Protein AF-A9GPV7-F1 (afdb_monomer_lite)

Secondary structure (DSSP, 8-state):
-PPPP-PPPPPP--------STTHHHHHHHHHHHHHHHH-SS-----HHHHHHHHHHHHHHHHHHHHHTT-SSS-----BHHHHHHHHHHHHHHHHTTTTT-HHHHHHHHHHHHHHHHHHHHHHTT-SBGGGS-GGGG---HHHHHHHTT-------EEBSSS--EE-TTTHHHHHHTTPPBPHHHHHHHHHHHHHHHHHHHHH--

pLDDT: mean 70.86, std 24.86, range [28.8, 96.88]

Radius of gyration: 19.02 Å; chains: 1; bounding box: 55×44×43 Å

Foldseek 3Di:
DDDDDDDDDDDDDDDDDDDDDDVVVVVVVVVVVVVCVVPPDDDDPDDPVNVVVVVLLVVLVVVVCVLVVQDPPPDRRKDFLVRLLVLLVVLCVQQPVCLLPALSSVLSLLSSLLSLLLSLLCVVVVHGMPVPPDPQCNASQNQSSCVSNVHHRQQAWFAFPPPGDTDGSSCSSVCSSVVTHTDSVRSVSSVVSSVVSSVVSVVRRD

Sequence (206 aa):
MPWSDHIIPAPHAGTRPVFKRTGDAVEDVLAALAKVDDDVGDHVNITREEMRACFEYASTLVADRMMQRADPGGAKTHVSSEQLKRAFRRHKDAGLDGAERSDSSLLLVIYAIECGLKRVLLDRRGKKTTLKLDKDDLTHHLDELLRLVGQTPRFHAVSLVEPDEDVGPDRIHEALRYGRRLSVDSRRRLLISAKAVLKYLEENIR

Organism: Sorangium cellulosum (strain So ce56) (NCBI:txid448385)

Structure (mmCIF, N/CA/C/O backbone):
data_AF-A9GPV7-F1
#
_entry.id   AF-A9GPV7-F1
#
loop_
_atom_site.group_PDB
_atom_site.id
_atom_site.type_symbol
_atom_site.label_atom_id
_atom_site.label_alt_id
_atom_site.label_comp_id
_atom_site.label_asym_id
_atom_site.label_entity_id
_atom_site.label_seq_id
_atom_site.pdbx_PDB_ins_code
_atom_site.Cartn_x
_atom_site.Cartn_y
_atom_site.Cartn_z
_atom_site.occupancy
_atom_site.B_iso_or_equiv
_atom_site.auth_seq_id
_atom_site.auth_comp_id
_atom_site.auth_asym_id
_atom_site.auth_atom_id
_atom_site.pdbx_PDB_model_num
ATOM 1 N N . MET A 1 1 ? -1.697 -28.832 -21.056 1.00 33.00 1 MET A N 1
ATOM 2 C CA . MET A 1 1 ? -0.622 -29.697 -20.524 1.00 33.00 1 MET A CA 1
ATOM 3 C C . MET A 1 1 ? -0.325 -29.247 -19.099 1.00 33.00 1 MET A C 1
ATOM 5 O O . MET A 1 1 ? -0.078 -28.057 -18.938 1.00 33.00 1 MET A O 1
ATOM 9 N N . PRO A 1 2 ? -0.433 -30.114 -18.078 1.00 30.95 2 PRO A N 1
ATOM 10 C CA . PRO A 1 2 ? -0.065 -29.772 -16.705 1.00 30.95 2 PRO A CA 1
ATOM 11 C C . PRO A 1 2 ? 1.451 -29.935 -16.515 1.00 30.95 2 PRO A C 1
ATOM 13 O O . PRO A 1 2 ? 2.026 -30.919 -16.974 1.00 30.95 2 PRO A O 1
ATOM 16 N N . TRP A 1 3 ? 2.090 -28.947 -15.891 1.00 33.22 3 TRP A N 1
ATOM 17 C CA . TRP A 1 3 ? 3.538 -28.891 -15.688 1.00 33.22 3 TRP A CA 1
ATOM 18 C C . TRP A 1 3 ? 3.896 -29.534 -14.347 1.00 33.22 3 TRP A C 1
ATOM 20 O O . TRP A 1 3 ? 3.334 -29.186 -13.313 1.00 33.22 3 TRP A O 1
ATOM 30 N N . SER A 1 4 ? 4.798 -30.505 -14.416 1.00 31.45 4 SER A N 1
ATOM 31 C CA . SER A 1 4 ? 5.352 -31.299 -13.323 1.00 31.45 4 SER A CA 1
ATOM 32 C C . SER A 1 4 ? 6.432 -30.555 -12.533 1.00 31.45 4 SER A C 1
ATOM 34 O O . SER A 1 4 ? 7.187 -29.757 -13.087 1.00 31.45 4 SER A O 1
ATOM 36 N N . ASP A 1 5 ? 6.508 -30.892 -11.247 1.00 36.66 5 ASP A N 1
ATOM 37 C CA . ASP A 1 5 ? 7.428 -30.397 -10.226 1.00 36.66 5 ASP A CA 1
ATOM 38 C C . ASP A 1 5 ? 8.912 -30.442 -10.632 1.00 36.66 5 ASP A C 1
ATOM 40 O O . ASP A 1 5 ? 9.490 -31.510 -10.844 1.00 36.66 5 ASP A O 1
ATOM 44 N N . HIS A 1 6 ? 9.571 -29.281 -10.627 1.00 31.88 6 HIS A N 1
ATOM 45 C CA . HIS A 1 6 ? 11.029 -29.194 -10.557 1.00 31.88 6 HIS A CA 1
ATOM 46 C C . HIS A 1 6 ? 11.445 -28.692 -9.172 1.00 31.88 6 HIS A C 1
ATOM 48 O O . HIS A 1 6 ? 11.425 -27.501 -8.869 1.00 31.88 6 HIS A O 1
ATOM 54 N N . ILE A 1 7 ? 11.812 -29.652 -8.324 1.00 30.03 7 ILE A N 1
ATOM 55 C CA . ILE A 1 7 ? 12.420 -29.453 -7.009 1.00 30.03 7 ILE A CA 1
ATOM 56 C C . ILE A 1 7 ? 13.887 -29.054 -7.221 1.00 30.03 7 ILE A C 1
ATOM 58 O O . ILE A 1 7 ? 14.677 -29.838 -7.744 1.00 30.03 7 ILE A O 1
ATOM 62 N N . ILE A 1 8 ? 14.261 -27.847 -6.797 1.00 30.91 8 ILE A N 1
ATOM 63 C CA . ILE A 1 8 ? 15.664 -27.414 -6.714 1.00 30.91 8 ILE A CA 1
ATOM 64 C C . ILE A 1 8 ? 16.265 -27.993 -5.415 1.00 30.91 8 ILE A C 1
ATOM 66 O O . ILE A 1 8 ? 15.667 -27.808 -4.351 1.00 30.91 8 ILE A O 1
ATOM 70 N N . PRO A 1 9 ? 17.413 -28.697 -5.450 1.00 28.80 9 PRO A N 1
ATOM 71 C CA . PRO A 1 9 ? 17.994 -29.316 -4.260 1.00 28.80 9 PRO A CA 1
ATOM 72 C C . PRO A 1 9 ? 18.617 -28.279 -3.311 1.00 28.80 9 PRO A C 1
ATOM 74 O O . PRO A 1 9 ? 19.254 -27.316 -3.736 1.00 28.80 9 PRO A O 1
ATOM 77 N N . ALA A 1 10 ? 18.440 -28.493 -2.004 1.00 31.56 10 ALA A N 1
ATOM 78 C CA . ALA A 1 10 ? 18.959 -27.626 -0.947 1.00 31.56 10 ALA A CA 1
ATOM 79 C C . ALA A 1 10 ? 20.492 -27.752 -0.783 1.00 31.56 10 ALA A C 1
ATOM 81 O O . ALA A 1 10 ? 21.016 -28.867 -0.844 1.00 31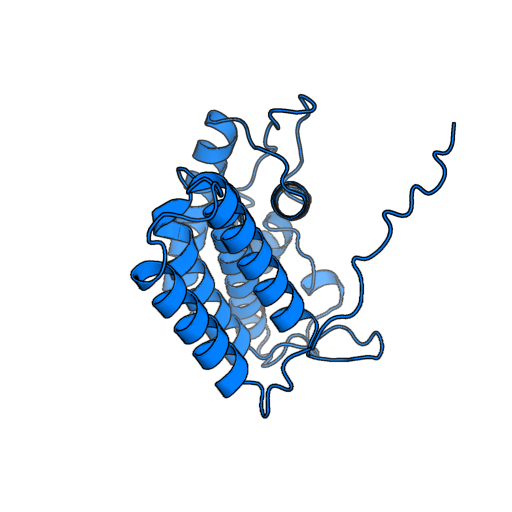.56 10 ALA A O 1
ATOM 82 N N . PRO A 1 11 ? 21.219 -26.652 -0.506 1.00 31.59 11 PRO A N 1
ATOM 83 C CA . PRO A 1 11 ? 22.657 -26.698 -0.260 1.00 31.59 11 PRO A CA 1
ATOM 84 C C . PRO A 1 11 ? 22.997 -27.292 1.118 1.00 31.59 11 PRO A C 1
ATOM 86 O O . PRO A 1 11 ? 22.253 -27.159 2.093 1.00 31.59 11 PRO A O 1
ATOM 89 N N . HIS A 1 12 ? 24.145 -27.972 1.159 1.00 32.47 12 HIS A N 1
ATOM 90 C CA . HIS A 1 12 ? 24.631 -28.836 2.234 1.00 32.47 12 HIS A CA 1
ATOM 91 C C . HIS A 1 12 ? 24.771 -28.170 3.614 1.00 32.47 12 HIS A C 1
ATOM 93 O O . HIS A 1 12 ? 25.093 -26.993 3.758 1.00 32.47 12 HIS A O 1
ATOM 99 N N . ALA A 1 13 ? 24.561 -28.991 4.647 1.00 41.41 13 ALA A N 1
ATOM 100 C CA . ALA A 1 13 ? 24.662 -28.636 6.055 1.00 41.41 13 ALA A CA 1
ATOM 101 C C . ALA A 1 13 ? 26.116 -28.355 6.480 1.00 41.41 13 ALA A C 1
ATOM 103 O O . ALA A 1 13 ? 26.893 -29.278 6.707 1.00 41.41 13 ALA A O 1
ATOM 104 N N . GLY A 1 14 ? 26.453 -27.078 6.654 1.00 34.22 14 GLY A N 1
ATOM 105 C CA . GLY A 1 14 ? 27.652 -26.622 7.357 1.00 34.22 14 GLY A CA 1
ATOM 106 C C . GLY A 1 14 ? 27.279 -25.508 8.333 1.00 34.22 14 GLY A C 1
ATOM 107 O O . GLY A 1 14 ? 26.819 -24.455 7.910 1.00 34.22 14 GLY A O 1
ATOM 108 N N . THR A 1 15 ? 27.401 -25.790 9.635 1.00 35.66 15 THR A N 1
ATOM 109 C CA . THR A 1 15 ? 27.320 -24.852 10.780 1.00 35.66 15 THR A CA 1
ATOM 110 C C . THR A 1 15 ? 26.221 -23.781 10.721 1.00 35.66 15 THR A C 1
ATOM 112 O O . THR A 1 15 ? 26.445 -22.640 10.328 1.00 35.66 15 THR A O 1
ATOM 115 N N . ARG A 1 16 ? 25.024 -24.123 11.216 1.00 30.19 16 ARG A N 1
ATOM 116 C CA . ARG A 1 16 ? 23.990 -23.127 11.544 1.00 30.19 16 ARG A CA 1
ATOM 117 C C . ARG A 1 16 ? 24.431 -22.314 12.773 1.00 30.19 16 ARG A C 1
ATOM 119 O O . ARG A 1 16 ? 24.656 -22.931 13.816 1.00 30.19 16 ARG A O 1
ATOM 126 N N . PRO A 1 17 ? 24.491 -20.973 12.716 1.00 32.56 17 PRO A N 1
ATOM 127 C CA . PRO A 1 17 ? 24.661 -20.173 13.920 1.00 32.56 17 PRO A CA 1
ATOM 128 C C . PRO A 1 17 ? 23.406 -20.308 14.793 1.00 32.56 17 PRO A C 1
ATOM 130 O O . PRO A 1 17 ? 22.275 -20.161 14.320 1.00 32.56 17 PRO A O 1
ATOM 133 N N . VAL A 1 18 ? 23.598 -20.621 16.073 1.00 33.69 18 VAL A N 1
ATOM 134 C CA . VAL A 1 18 ? 22.517 -20.671 17.064 1.00 33.69 18 VAL A CA 1
ATOM 135 C C . VAL A 1 18 ? 22.307 -19.258 17.603 1.00 33.69 18 VAL A C 1
ATOM 137 O O . VAL A 1 18 ? 23.012 -18.828 18.512 1.00 33.69 18 VAL A O 1
ATOM 140 N N . PHE A 1 19 ? 21.336 -18.532 17.050 1.00 33.25 19 PHE A N 1
ATOM 141 C CA . PHE A 1 19 ? 20.966 -17.202 17.539 1.00 33.25 19 PHE A CA 1
ATOM 142 C C . PHE A 1 19 ? 20.059 -17.318 18.771 1.00 33.25 19 PHE A C 1
ATOM 144 O O . PHE A 1 19 ? 18.932 -17.819 18.692 1.00 33.25 19 PHE A O 1
ATOM 151 N N . LYS A 1 20 ? 20.553 -16.872 19.930 1.00 34.75 20 LYS A N 1
ATOM 152 C CA . LYS A 1 20 ? 19.771 -16.779 21.169 1.00 34.75 20 LYS A CA 1
ATOM 153 C C . LYS A 1 20 ? 18.981 -15.464 21.140 1.00 34.75 20 LYS A C 1
ATOM 155 O O . LYS A 1 20 ? 19.580 -14.410 21.169 1.00 34.75 20 LYS A O 1
ATOM 160 N N . ARG A 1 21 ? 17.644 -15.569 21.135 1.00 37.56 21 ARG A N 1
ATOM 161 C CA . ARG A 1 21 ? 16.636 -14.479 21.130 1.00 37.56 21 ARG A CA 1
ATOM 162 C C . ARG A 1 21 ? 16.573 -13.629 19.844 1.00 37.56 21 ARG A C 1
ATOM 164 O O . ARG A 1 21 ? 17.551 -13.303 19.192 1.00 37.56 21 ARG A O 1
ATOM 171 N N . THR A 1 22 ? 15.343 -13.305 19.445 1.00 43.91 22 THR A N 1
ATOM 172 C CA . THR A 1 22 ? 14.984 -12.734 18.131 1.00 43.91 22 THR A CA 1
ATOM 173 C C . THR A 1 22 ? 15.248 -11.238 17.963 1.00 43.91 22 THR A C 1
ATOM 175 O O . THR A 1 22 ? 15.185 -10.767 16.832 1.00 43.91 22 THR A O 1
ATOM 178 N N . GLY A 1 23 ? 15.514 -10.502 19.048 1.00 40.81 23 GLY A N 1
ATOM 179 C CA . GLY A 1 23 ? 16.003 -9.117 18.976 1.00 40.81 23 GLY A CA 1
ATOM 180 C C . GLY A 1 23 ? 17.485 -9.081 18.608 1.00 40.81 23 GLY A C 1
ATOM 181 O O . GLY A 1 23 ? 17.863 -8.410 17.652 1.00 40.81 23 GLY A O 1
ATOM 182 N N . ASP A 1 24 ? 18.265 -9.926 19.279 1.00 39.28 24 ASP A N 1
ATOM 183 C CA . ASP A 1 24 ? 19.710 -10.058 19.086 1.00 39.28 24 ASP A CA 1
ATOM 184 C C . ASP A 1 24 ? 20.027 -10.579 17.676 1.00 39.28 24 ASP A C 1
ATOM 186 O O . ASP A 1 24 ? 20.903 -10.057 17.014 1.00 39.28 24 ASP A O 1
ATOM 190 N N . ALA A 1 25 ? 19.211 -11.479 17.114 1.00 45.72 25 ALA A N 1
ATOM 191 C CA . ALA A 1 25 ? 19.412 -11.993 15.754 1.00 45.72 25 ALA A CA 1
ATOM 192 C C . ALA A 1 25 ? 19.303 -10.943 14.624 1.00 45.72 25 ALA A C 1
ATOM 194 O O . ALA A 1 25 ? 19.822 -11.178 13.537 1.00 45.72 25 ALA A O 1
ATOM 195 N N . VAL A 1 26 ? 18.582 -9.831 14.819 1.00 43.59 26 VAL A N 1
ATOM 196 C CA . VAL A 1 26 ? 18.474 -8.771 13.795 1.00 43.59 26 VAL A CA 1
ATOM 197 C C . VAL A 1 26 ? 19.659 -7.822 13.901 1.00 43.59 26 VAL A C 1
ATOM 199 O O . VAL A 1 26 ? 20.239 -7.481 12.878 1.00 43.59 26 VAL A O 1
ATOM 202 N N . GLU A 1 27 ? 20.036 -7.451 15.123 1.00 43.91 27 GLU A N 1
ATOM 203 C CA . GLU A 1 27 ? 21.248 -6.676 15.409 1.00 43.91 27 GLU A CA 1
ATOM 204 C C . GLU A 1 27 ? 22.505 -7.457 15.005 1.00 43.91 27 GLU A C 1
ATOM 206 O O . GLU A 1 27 ? 23.361 -6.900 14.339 1.00 43.91 27 GLU A O 1
ATOM 211 N N . ASP A 1 28 ? 22.578 -8.761 15.281 1.00 45.53 28 ASP A N 1
ATOM 212 C CA . ASP A 1 28 ? 23.694 -9.636 14.906 1.00 45.53 28 ASP A CA 1
ATOM 213 C C . ASP A 1 28 ? 23.795 -9.817 13.390 1.00 45.53 28 ASP A C 1
ATOM 215 O O . ASP A 1 28 ? 24.895 -9.867 12.846 1.00 45.53 28 ASP A O 1
ATOM 219 N N . VAL A 1 29 ? 22.660 -9.895 12.684 1.00 45.06 29 VAL A N 1
ATOM 220 C CA . VAL A 1 29 ? 22.651 -9.927 11.215 1.00 45.06 29 VAL A CA 1
ATOM 221 C C . VAL A 1 29 ? 23.060 -8.565 10.660 1.00 45.06 29 VAL A C 1
ATOM 223 O O . VAL A 1 29 ? 23.899 -8.523 9.773 1.00 45.06 29 VAL A O 1
ATOM 226 N N . LEU A 1 30 ? 22.556 -7.453 11.199 1.00 44.72 30 LEU A N 1
ATOM 227 C CA . LEU A 1 30 ? 22.960 -6.104 10.782 1.00 44.72 30 LEU A CA 1
ATOM 228 C C . LEU A 1 30 ? 24.437 -5.802 11.107 1.00 44.72 30 LEU A C 1
ATOM 230 O O . LEU A 1 30 ? 25.118 -5.180 10.298 1.00 44.72 30 LEU A O 1
ATOM 234 N N . ALA A 1 31 ? 24.958 -6.289 12.233 1.00 48.31 31 ALA A N 1
ATOM 235 C CA . ALA A 1 31 ? 26.350 -6.143 12.652 1.00 48.31 31 ALA A CA 1
ATOM 236 C C . ALA A 1 31 ? 27.293 -7.061 11.862 1.00 48.31 31 ALA A C 1
ATOM 238 O O . ALA A 1 31 ? 28.397 -6.649 11.507 1.00 48.31 31 ALA A O 1
ATOM 239 N N . ALA A 1 32 ? 26.863 -8.284 11.534 1.00 46.06 32 ALA A N 1
ATOM 240 C CA . ALA A 1 32 ? 27.581 -9.145 10.598 1.00 46.06 32 ALA A CA 1
ATOM 241 C C . ALA A 1 32 ? 27.606 -8.532 9.188 1.00 46.06 32 ALA A C 1
ATOM 243 O O . ALA A 1 32 ? 28.626 -8.617 8.516 1.00 46.06 32 ALA A O 1
ATOM 244 N N . LEU A 1 33 ? 26.527 -7.861 8.767 1.00 45.81 33 LEU A N 1
ATOM 245 C CA . LEU A 1 33 ? 26.447 -7.141 7.491 1.00 45.81 33 LEU A CA 1
ATOM 246 C C . LEU A 1 33 ? 27.330 -5.882 7.460 1.00 45.81 33 LEU A C 1
ATOM 248 O O . LEU A 1 33 ? 27.923 -5.607 6.425 1.00 45.81 33 LEU A O 1
ATOM 252 N N . ALA A 1 34 ? 27.469 -5.156 8.576 1.00 45.91 34 ALA A N 1
ATOM 253 C CA . ALA A 1 34 ? 28.378 -4.010 8.678 1.00 45.91 34 ALA A CA 1
ATOM 254 C C . ALA A 1 34 ? 29.859 -4.426 8.602 1.00 45.91 34 ALA A C 1
ATOM 256 O O . ALA A 1 34 ? 30.663 -3.722 8.006 1.00 45.91 34 ALA A O 1
ATOM 257 N N . LYS A 1 35 ? 30.216 -5.601 9.140 1.00 40.91 35 LYS A N 1
ATOM 258 C CA . LYS A 1 35 ? 31.582 -6.149 9.036 1.00 40.91 35 LYS A CA 1
ATOM 259 C C . LYS A 1 35 ? 31.949 -6.624 7.631 1.00 40.91 35 LYS A C 1
ATOM 261 O O . LYS A 1 35 ? 33.118 -6.597 7.275 1.00 40.91 35 LYS A O 1
ATOM 266 N N . VAL A 1 36 ? 30.968 -7.039 6.828 1.00 45.28 36 VAL A N 1
ATOM 267 C CA . VAL A 1 36 ? 31.199 -7.393 5.417 1.00 45.28 36 VAL A CA 1
ATOM 268 C C . VAL A 1 36 ? 31.534 -6.150 4.578 1.00 45.28 36 VAL A C 1
ATOM 270 O O . VAL A 1 36 ? 32.209 -6.288 3.570 1.00 45.28 36 VAL A O 1
ATOM 273 N N . ASP A 1 37 ? 31.139 -4.943 4.993 1.00 40.34 37 ASP A N 1
ATOM 274 C CA . ASP A 1 37 ? 31.521 -3.697 4.302 1.00 40.34 37 ASP A CA 1
ATOM 275 C C . ASP A 1 37 ? 33.004 -3.330 4.547 1.00 40.34 37 ASP A C 1
ATOM 277 O O . ASP A 1 37 ? 33.660 -2.793 3.658 1.00 40.34 37 ASP A O 1
ATOM 281 N N . ASP A 1 38 ? 33.554 -3.694 5.715 1.00 42.31 38 ASP A N 1
ATOM 282 C CA . ASP A 1 38 ? 34.956 -3.433 6.087 1.00 42.31 38 ASP A CA 1
ATOM 283 C C . ASP A 1 38 ? 35.937 -4.531 5.613 1.00 42.31 38 ASP A C 1
ATOM 285 O O . ASP A 1 38 ? 37.090 -4.226 5.308 1.00 42.31 38 ASP A O 1
ATOM 289 N N . ASP A 1 39 ? 35.502 -5.797 5.517 1.00 39.47 39 ASP A N 1
ATOM 290 C CA . ASP A 1 39 ? 36.373 -6.952 5.207 1.00 39.47 39 ASP A CA 1
ATOM 291 C C . ASP A 1 39 ? 36.376 -7.384 3.723 1.00 39.47 39 ASP A C 1
ATOM 293 O O . ASP A 1 39 ? 37.054 -8.353 3.368 1.00 39.47 39 ASP A O 1
ATOM 297 N N . VAL A 1 40 ? 35.681 -6.685 2.812 1.00 43.47 40 VAL A N 1
ATOM 298 C CA . VAL A 1 40 ? 35.760 -6.955 1.353 1.00 43.47 40 VAL A CA 1
ATOM 299 C C . VAL A 1 40 ? 37.027 -6.315 0.766 1.00 43.47 40 VAL A C 1
ATOM 301 O O . VAL A 1 40 ? 37.017 -5.495 -0.149 1.00 43.47 40 VAL A O 1
ATOM 304 N N . GLY A 1 41 ? 38.160 -6.735 1.324 1.00 39.25 41 GLY A N 1
ATOM 305 C CA . GLY A 1 41 ? 39.453 -6.746 0.665 1.00 39.25 41 GLY A CA 1
ATOM 306 C C . GLY A 1 41 ? 39.563 -7.994 -0.215 1.00 39.25 41 GLY A C 1
ATOM 307 O O . GLY A 1 41 ? 39.666 -9.118 0.269 1.00 39.25 41 GLY A O 1
ATOM 308 N N . ASP A 1 42 ? 39.535 -7.770 -1.524 1.00 42.00 42 ASP A N 1
ATOM 309 C CA . ASP A 1 42 ? 40.083 -8.603 -2.605 1.00 42.00 42 ASP A CA 1
ATOM 310 C C . ASP A 1 42 ? 39.565 -10.018 -2.911 1.00 42.00 42 ASP A C 1
ATOM 312 O O . ASP A 1 42 ? 39.880 -10.524 -3.992 1.00 42.00 42 ASP A O 1
ATOM 316 N N . HIS A 1 43 ? 38.726 -10.672 -2.108 1.00 38.00 43 HIS A N 1
ATOM 317 C CA . HIS A 1 43 ? 38.294 -12.037 -2.448 1.00 38.00 43 HIS A CA 1
ATOM 318 C C . HIS A 1 43 ? 36.799 -12.272 -2.254 1.00 38.00 43 HIS A C 1
ATOM 320 O O . HIS A 1 43 ? 36.387 -12.754 -1.209 1.00 38.00 43 HIS A O 1
ATOM 326 N N . VAL A 1 44 ? 36.014 -11.952 -3.296 1.00 37.59 44 VAL A N 1
ATOM 327 C CA . VAL A 1 44 ? 34.807 -12.649 -3.806 1.00 37.59 44 VAL A CA 1
ATOM 328 C C . VAL A 1 44 ? 34.098 -11.692 -4.787 1.00 37.59 44 VAL A C 1
ATOM 330 O O . VAL A 1 44 ? 33.598 -10.644 -4.393 1.00 37.59 44 VAL A O 1
ATOM 333 N N . ASN A 1 45 ? 34.053 -12.045 -6.080 1.00 37.28 45 ASN A N 1
ATOM 334 C CA . ASN A 1 45 ? 33.336 -11.304 -7.134 1.00 37.28 45 ASN A CA 1
ATOM 335 C C . ASN A 1 45 ? 31.811 -11.480 -6.993 1.00 37.28 45 ASN A C 1
ATOM 337 O O . ASN A 1 45 ? 31.178 -12.113 -7.832 1.00 37.28 45 ASN A O 1
ATOM 341 N N . ILE A 1 46 ? 31.216 -10.955 -5.923 1.00 40.19 46 ILE A N 1
ATOM 342 C CA . ILE A 1 46 ? 29.774 -10.697 -5.882 1.00 40.19 46 ILE A CA 1
ATOM 343 C C . ILE A 1 46 ? 29.610 -9.221 -6.219 1.00 40.19 46 ILE A C 1
ATOM 345 O O . ILE A 1 46 ? 30.110 -8.344 -5.514 1.00 40.19 46 ILE A O 1
ATOM 349 N N . THR A 1 47 ? 28.945 -8.932 -7.329 1.00 42.88 47 THR A N 1
ATOM 350 C CA . THR A 1 47 ? 28.691 -7.556 -7.750 1.00 42.88 47 THR A CA 1
ATOM 351 C C . THR A 1 47 ? 27.791 -6.846 -6.733 1.00 42.88 47 THR A C 1
ATOM 353 O O . THR A 1 47 ? 26.957 -7.451 -6.055 1.00 42.88 47 THR A O 1
ATOM 356 N N . ARG A 1 48 ? 27.918 -5.518 -6.630 1.00 39.00 48 ARG A N 1
ATOM 357 C CA . ARG A 1 48 ? 27.068 -4.688 -5.755 1.00 39.00 48 ARG A CA 1
ATOM 358 C C . ARG A 1 48 ? 25.569 -4.878 -6.041 1.00 39.00 48 ARG A C 1
ATOM 360 O O . ARG A 1 48 ? 24.745 -4.714 -5.144 1.00 39.00 48 ARG A O 1
ATOM 367 N N . GLU A 1 49 ? 25.218 -5.235 -7.275 1.00 39.09 49 GLU A N 1
ATOM 368 C CA . GLU A 1 49 ? 23.850 -5.546 -7.701 1.00 39.09 49 GLU A CA 1
ATOM 369 C C . GLU A 1 49 ? 23.369 -6.903 -7.174 1.00 39.09 49 GLU A C 1
ATOM 371 O O . GLU A 1 49 ? 22.238 -6.996 -6.702 1.00 39.09 49 GLU A O 1
ATOM 376 N N . GLU A 1 50 ? 24.227 -7.923 -7.143 1.00 36.81 50 GLU A N 1
ATOM 377 C CA . GLU A 1 50 ? 23.917 -9.231 -6.549 1.00 36.81 50 GLU A CA 1
ATOM 378 C C . GLU A 1 50 ? 23.808 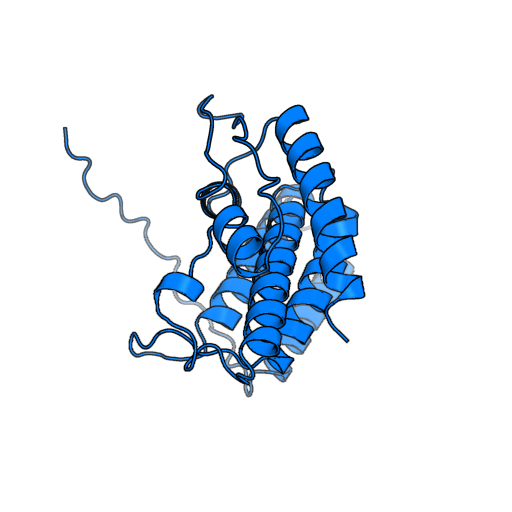-9.154 -5.020 1.00 36.81 50 GLU A C 1
ATOM 380 O O . GLU A 1 50 ? 22.897 -9.745 -4.439 1.00 36.81 50 GLU A O 1
ATOM 385 N N . MET A 1 51 ? 24.654 -8.357 -4.354 1.00 38.28 51 MET A N 1
ATOM 386 C CA . MET A 1 51 ? 24.491 -8.068 -2.920 1.00 38.28 51 MET A CA 1
ATOM 387 C C . MET A 1 51 ? 23.183 -7.326 -2.639 1.00 38.28 51 MET A C 1
ATOM 389 O O . MET A 1 51 ? 22.499 -7.632 -1.664 1.00 38.28 51 MET A O 1
ATOM 393 N N . ARG A 1 52 ? 22.792 -6.388 -3.510 1.00 43.50 52 ARG A N 1
ATOM 394 C CA . ARG A 1 52 ? 21.519 -5.670 -3.397 1.00 43.50 52 ARG A CA 1
ATOM 395 C C . ARG A 1 52 ? 20.321 -6.589 -3.633 1.00 43.50 52 ARG A C 1
ATOM 397 O O . ARG A 1 52 ? 19.352 -6.493 -2.891 1.00 43.50 52 ARG A O 1
ATOM 404 N N . ALA A 1 53 ? 20.394 -7.506 -4.593 1.00 41.53 53 ALA A N 1
ATOM 405 C CA . ALA A 1 53 ? 19.360 -8.512 -4.822 1.00 41.53 53 ALA A CA 1
ATOM 406 C C . ALA A 1 53 ? 19.242 -9.483 -3.633 1.00 41.53 53 ALA A C 1
ATOM 408 O O . ALA A 1 53 ? 18.136 -9.766 -3.178 1.00 41.53 53 ALA A O 1
ATOM 409 N N . CYS A 1 54 ? 20.367 -9.917 -3.054 1.00 37.50 54 CYS A N 1
ATOM 410 C CA . CYS A 1 54 ? 20.397 -10.693 -1.810 1.00 37.50 54 CYS A CA 1
ATOM 411 C C . CYS A 1 54 ? 19.829 -9.906 -0.618 1.00 37.50 54 CYS A C 1
ATOM 413 O O . CYS A 1 54 ? 19.119 -10.475 0.209 1.00 37.50 54 CYS A O 1
ATOM 415 N N . PHE A 1 55 ? 20.086 -8.599 -0.543 1.00 45.22 55 PHE A N 1
ATOM 416 C CA . PHE A 1 55 ? 19.542 -7.696 0.473 1.00 45.22 55 PHE A CA 1
ATOM 417 C C . PHE A 1 55 ? 18.028 -7.495 0.319 1.00 45.22 55 PHE A C 1
ATOM 419 O O . PHE A 1 55 ? 17.285 -7.539 1.298 1.00 45.22 55 PHE A O 1
ATOM 426 N N . GLU A 1 56 ? 17.547 -7.330 -0.910 1.00 46.00 56 GLU A N 1
ATOM 427 C CA . GLU A 1 56 ? 16.126 -7.211 -1.239 1.00 46.00 56 GLU A CA 1
ATOM 428 C C . GLU A 1 56 ? 15.379 -8.533 -0.986 1.00 46.00 56 GLU A C 1
ATOM 430 O O . GLU A 1 56 ? 14.303 -8.537 -0.380 1.00 46.00 56 GLU A O 1
ATOM 435 N N . TYR A 1 57 ? 15.990 -9.670 -1.323 1.00 41.81 57 TYR A N 1
ATOM 436 C CA . TYR A 1 57 ? 15.486 -11.006 -1.004 1.00 41.81 57 TYR A CA 1
ATOM 437 C C . TYR A 1 57 ? 15.479 -11.278 0.509 1.00 41.81 57 TYR A C 1
ATOM 439 O O . TYR A 1 57 ? 14.505 -11.800 1.045 1.00 41.81 57 TYR A O 1
ATOM 447 N N . ALA A 1 58 ? 16.515 -10.864 1.241 1.00 40.84 58 ALA A N 1
ATOM 448 C CA . ALA A 1 58 ? 16.562 -10.982 2.696 1.00 40.84 58 ALA A CA 1
ATOM 449 C C . ALA A 1 58 ? 15.541 -10.060 3.381 1.00 40.84 58 ALA A C 1
ATOM 451 O O . ALA A 1 58 ? 14.898 -10.475 4.339 1.00 40.84 58 ALA A O 1
ATOM 452 N N . SER A 1 59 ? 15.336 -8.841 2.878 1.00 44.19 59 SER A N 1
ATOM 453 C CA . SER A 1 59 ? 14.346 -7.891 3.400 1.00 44.19 59 SER A CA 1
ATOM 454 C C . SER A 1 59 ? 12.913 -8.373 3.160 1.00 44.19 59 SER A C 1
ATOM 456 O O . SER A 1 59 ? 12.082 -8.315 4.067 1.00 44.19 59 SER A O 1
ATOM 458 N N . THR A 1 60 ? 12.632 -8.943 1.985 1.00 46.06 60 THR A N 1
ATOM 459 C CA . THR A 1 60 ? 11.339 -9.574 1.683 1.00 46.06 60 THR A CA 1
ATOM 460 C C . THR A 1 60 ? 11.126 -10.852 2.489 1.00 46.06 60 THR A C 1
ATOM 462 O O . THR A 1 60 ? 10.046 -11.017 3.043 1.00 46.06 60 THR A O 1
ATOM 465 N N . LEU A 1 61 ? 12.146 -11.699 2.673 1.00 41.84 61 LEU A N 1
ATOM 466 C CA . LEU A 1 61 ? 12.102 -12.857 3.577 1.00 41.84 61 LEU A CA 1
ATOM 467 C C . LEU A 1 61 ? 11.951 -12.466 5.044 1.00 41.84 61 LEU A C 1
ATOM 469 O O . LEU A 1 61 ? 11.341 -13.210 5.802 1.00 41.84 61 LEU A O 1
ATOM 473 N N . VAL A 1 62 ? 12.517 -11.340 5.477 1.00 43.31 62 VAL A N 1
ATOM 474 C CA . VAL A 1 62 ? 12.362 -10.826 6.842 1.00 43.31 62 VAL A CA 1
ATOM 475 C C . VAL A 1 62 ? 10.984 -10.204 7.015 1.00 43.31 62 VAL A C 1
ATOM 477 O O . VAL A 1 62 ? 10.364 -10.462 8.038 1.00 43.31 62 VAL A O 1
ATOM 480 N N . ALA A 1 63 ? 10.456 -9.469 6.035 1.00 45.22 63 ALA A N 1
ATOM 481 C CA . ALA A 1 63 ? 9.075 -8.992 6.046 1.00 45.22 63 ALA A CA 1
ATOM 482 C C . ALA A 1 63 ? 8.092 -10.174 6.065 1.00 45.22 63 ALA A C 1
ATOM 484 O O . ALA A 1 63 ? 7.209 -10.230 6.916 1.00 45.22 63 ALA A O 1
ATOM 485 N N . ASP A 1 64 ? 8.319 -11.178 5.220 1.00 43.75 64 ASP A N 1
ATOM 486 C CA . ASP A 1 64 ? 7.531 -12.405 5.152 1.00 43.75 64 ASP A CA 1
ATOM 487 C C . ASP A 1 64 ? 7.670 -13.234 6.435 1.00 43.75 64 ASP A C 1
ATOM 489 O O . ASP A 1 64 ? 6.671 -13.643 7.008 1.00 43.75 64 ASP A O 1
ATOM 493 N N . ARG A 1 65 ? 8.875 -13.387 7.003 1.00 39.78 65 ARG A N 1
ATOM 494 C CA . ARG A 1 65 ? 9.077 -14.039 8.310 1.00 39.78 65 ARG A CA 1
ATOM 495 C C . ARG A 1 65 ? 8.545 -13.227 9.478 1.00 39.78 65 ARG A C 1
ATOM 497 O O . ARG A 1 65 ? 8.164 -13.833 10.468 1.00 39.78 65 ARG A O 1
ATOM 504 N N . MET A 1 66 ? 8.510 -11.900 9.423 1.00 41.91 66 MET A N 1
ATOM 505 C CA . MET A 1 66 ? 7.841 -11.078 10.436 1.00 41.91 66 MET A CA 1
ATOM 506 C C . MET A 1 66 ? 6.321 -11.241 10.349 1.00 41.91 66 MET A C 1
ATOM 508 O O . MET A 1 66 ? 5.656 -11.218 11.382 1.00 41.91 66 MET A O 1
ATOM 512 N N . MET A 1 67 ? 5.791 -11.491 9.149 1.00 48.34 67 MET A N 1
ATOM 513 C CA . MET A 1 67 ? 4.389 -11.848 8.927 1.00 48.34 67 MET A CA 1
ATOM 514 C C . MET A 1 67 ? 4.091 -13.326 9.264 1.00 48.34 67 MET A C 1
ATOM 516 O O . MET A 1 67 ? 2.986 -13.635 9.707 1.00 48.34 67 MET A O 1
ATOM 520 N N . GLN A 1 68 ? 5.066 -14.236 9.128 1.00 39.34 68 GLN A N 1
ATOM 521 C CA . GLN A 1 68 ? 4.921 -15.689 9.335 1.00 39.34 68 GLN A CA 1
ATOM 522 C C . GLN A 1 68 ? 5.354 -16.199 10.724 1.00 39.34 68 GLN A C 1
ATOM 524 O O . GLN A 1 68 ? 4.849 -17.223 11.170 1.00 39.34 68 GLN A O 1
ATOM 529 N N . ARG A 1 69 ? 6.240 -15.520 11.473 1.00 37.59 69 ARG A N 1
ATOM 530 C CA . ARG A 1 69 ? 6.690 -15.940 12.829 1.00 37.59 69 ARG A CA 1
ATOM 531 C C . ARG A 1 69 ? 5.616 -15.817 13.917 1.00 37.59 69 ARG A C 1
ATOM 533 O O . ARG A 1 69 ? 5.935 -15.912 15.100 1.00 37.59 69 ARG A O 1
ATOM 540 N N . ALA A 1 70 ? 4.361 -15.624 13.535 1.00 40.59 70 ALA A N 1
ATOM 541 C CA . ALA A 1 70 ? 3.244 -15.591 14.458 1.00 40.59 70 ALA A CA 1
ATOM 542 C C . ALA A 1 70 ? 2.449 -16.904 14.559 1.00 40.59 70 ALA A C 1
ATOM 544 O O . ALA A 1 70 ? 1.530 -16.907 15.367 1.00 40.59 70 ALA A O 1
ATOM 545 N N . ASP A 1 71 ? 2.781 -17.994 13.841 1.00 36.16 71 ASP A N 1
ATOM 546 C CA . ASP A 1 71 ? 2.293 -19.347 14.189 1.00 36.16 71 ASP A CA 1
ATOM 547 C C . ASP A 1 71 ? 2.964 -20.485 13.371 1.00 36.16 71 ASP A C 1
ATOM 549 O O . ASP A 1 71 ? 2.961 -20.420 12.141 1.00 36.16 71 ASP A O 1
ATOM 553 N N . PRO A 1 72 ? 3.482 -21.574 13.980 1.00 36.03 72 PRO A N 1
ATOM 554 C CA . PRO A 1 72 ? 3.882 -22.798 13.272 1.00 36.03 72 PRO A CA 1
ATOM 555 C C . PRO A 1 72 ? 2.698 -23.743 12.945 1.00 36.03 72 PRO A C 1
ATOM 557 O O . PRO A 1 72 ? 2.902 -24.948 12.805 1.00 36.03 72 PRO A O 1
ATOM 560 N N . GLY A 1 73 ? 1.468 -23.231 12.826 1.00 33.78 73 GLY A N 1
ATOM 561 C CA . GLY A 1 73 ? 0.251 -24.050 12.813 1.00 33.78 73 GLY A CA 1
ATOM 562 C C . GLY A 1 73 ? -0.925 -23.493 12.009 1.00 33.78 73 GLY A C 1
ATOM 563 O O . GLY A 1 73 ? -2.068 -23.709 12.385 1.00 33.78 73 GLY A O 1
ATOM 564 N N . GLY A 1 74 ? -0.695 -22.793 10.895 1.00 36.06 74 GLY A N 1
ATOM 565 C CA . GLY A 1 74 ? -1.772 -22.474 9.944 1.00 36.06 74 GLY A CA 1
ATOM 566 C C . GLY A 1 74 ? -2.871 -21.520 10.445 1.00 36.06 74 GLY A C 1
ATOM 567 O O . GLY A 1 74 ? -3.844 -21.302 9.718 1.00 36.06 74 GLY A O 1
ATOM 568 N N . ALA A 1 75 ? -2.742 -20.905 11.627 1.00 40.16 75 ALA A N 1
ATOM 569 C CA . ALA A 1 75 ? -3.611 -19.805 12.027 1.00 40.16 75 ALA A CA 1
ATOM 570 C C . ALA A 1 75 ? -3.173 -18.510 11.324 1.00 40.16 75 ALA A C 1
ATOM 572 O O . ALA A 1 75 ? -2.000 -18.140 11.328 1.00 40.16 75 ALA A O 1
ATOM 573 N N . LYS A 1 76 ? -4.122 -17.796 10.702 1.00 52.25 76 LYS A N 1
ATOM 574 C CA . LYS A 1 76 ? -3.862 -16.482 10.093 1.00 52.25 76 LYS A CA 1
ATOM 575 C C . LYS A 1 76 ? -3.278 -15.544 11.157 1.00 52.25 76 LYS A C 1
ATOM 577 O O . LYS A 1 76 ? -3.966 -15.216 12.118 1.00 52.25 76 LYS A O 1
ATOM 582 N N . THR A 1 77 ? -2.038 -15.095 10.967 1.00 53.00 77 THR A N 1
ATOM 583 C CA . THR A 1 77 ? -1.355 -14.139 11.846 1.00 53.00 77 THR A CA 1
ATOM 584 C C . THR A 1 77 ? -2.235 -12.920 12.124 1.00 53.00 77 THR A C 1
ATOM 586 O O . THR A 1 77 ? -2.522 -12.115 11.235 1.00 53.00 77 THR A O 1
ATOM 589 N N . HIS A 1 78 ? -2.660 -12.762 13.375 1.00 67.25 78 HIS A N 1
ATOM 590 C CA . HIS A 1 78 ? -3.405 -11.589 13.808 1.00 67.25 78 HIS A CA 1
ATOM 591 C C . HIS A 1 78 ? -2.447 -10.485 14.241 1.00 67.25 78 HIS A C 1
ATOM 593 O O . HIS A 1 78 ? -1.531 -10.702 15.031 1.00 67.25 78 HIS A O 1
ATOM 599 N N . VAL A 1 79 ? -2.682 -9.277 13.739 1.00 78.56 79 VAL A N 1
ATOM 600 C CA . VAL A 1 79 ? -1.813 -8.120 13.948 1.00 78.56 79 VAL A CA 1
ATOM 601 C C . VAL A 1 79 ? -2.613 -7.049 14.684 1.00 78.56 79 VAL A C 1
ATOM 603 O O . VAL A 1 79 ? -3.778 -6.783 14.375 1.00 78.56 79 VAL A O 1
ATOM 606 N N . SER A 1 80 ? -2.022 -6.472 15.726 1.00 83.81 80 SER A N 1
ATOM 607 C CA . SER A 1 80 ? -2.614 -5.353 16.461 1.00 83.81 80 SER A CA 1
ATOM 608 C C . SER A 1 80 ? -2.501 -4.052 15.672 1.00 83.81 80 SER A C 1
ATOM 610 O O . SER A 1 80 ? -1.638 -3.897 14.806 1.00 83.81 80 SER A O 1
ATOM 612 N N . SER A 1 81 ? -3.345 -3.080 16.003 1.00 86.38 81 SER A N 1
ATOM 613 C CA . SER A 1 81 ? -3.303 -1.780 15.339 1.00 86.38 81 SER A CA 1
ATOM 614 C C . SER A 1 81 ? -1.949 -1.067 15.554 1.00 86.38 81 SER A C 1
ATOM 616 O O . SER A 1 81 ? -1.369 -0.557 14.599 1.00 86.38 81 SER A O 1
ATOM 618 N N . GLU A 1 82 ? -1.335 -1.167 16.738 1.00 85.94 82 GLU A N 1
ATOM 619 C CA . GLU A 1 82 ? 0.015 -0.631 16.988 1.00 85.94 82 GLU A CA 1
ATOM 620 C C . GLU A 1 82 ? 1.119 -1.341 16.190 1.00 85.94 82 GLU A C 1
ATOM 622 O O . GLU A 1 82 ? 2.109 -0.724 15.790 1.00 85.94 82 GLU A O 1
ATOM 627 N N . GLN A 1 83 ? 0.983 -2.644 15.927 1.00 82.56 83 GLN A N 1
ATOM 628 C CA . GLN A 1 83 ? 1.904 -3.348 15.029 1.00 82.56 83 GLN A CA 1
ATOM 629 C C . GLN A 1 83 ? 1.746 -2.868 13.583 1.00 82.56 83 GLN A C 1
ATOM 631 O O . GLN A 1 83 ? 2.756 -2.585 12.945 1.00 82.56 83 GLN A O 1
ATOM 636 N N . LEU A 1 84 ? 0.513 -2.687 13.096 1.00 86.94 84 LEU A N 1
ATOM 637 C CA . LEU A 1 84 ? 0.256 -2.147 11.755 1.00 86.94 84 LEU A CA 1
ATOM 638 C C . LEU A 1 84 ? 0.787 -0.718 11.596 1.00 86.94 84 LEU A C 1
ATOM 640 O O . LEU A 1 84 ? 1.406 -0.405 10.585 1.00 86.94 84 LEU A O 1
ATOM 644 N N . LYS A 1 85 ? 0.619 0.136 12.611 1.00 90.25 85 LYS A N 1
ATOM 645 C CA . LYS A 1 85 ? 1.165 1.502 12.626 1.00 90.25 85 LYS A CA 1
ATOM 646 C C . LYS A 1 85 ? 2.693 1.509 12.547 1.00 90.25 85 LYS A C 1
ATOM 648 O O . LYS A 1 85 ? 3.270 2.290 11.791 1.00 90.25 85 LYS A O 1
ATOM 653 N N . ARG A 1 86 ? 3.357 0.638 13.314 1.00 86.25 86 ARG A N 1
ATOM 654 C CA . ARG A 1 86 ? 4.821 0.494 13.270 1.00 86.25 86 ARG A CA 1
ATOM 655 C C . ARG A 1 86 ? 5.301 -0.050 11.926 1.00 86.25 86 ARG A C 1
ATOM 657 O O . ARG A 1 86 ? 6.251 0.496 11.374 1.00 86.25 86 ARG A O 1
ATOM 664 N N . ALA A 1 87 ? 4.633 -1.073 11.394 1.00 85.88 87 ALA A N 1
ATOM 665 C CA . ALA A 1 87 ? 4.946 -1.646 10.087 1.00 85.88 87 ALA A CA 1
ATOM 666 C C . ALA A 1 87 ? 4.776 -0.613 8.964 1.00 85.88 87 ALA A C 1
ATOM 668 O O . ALA A 1 87 ? 5.687 -0.448 8.160 1.00 85.88 87 ALA A O 1
ATOM 669 N N . PHE A 1 88 ? 3.678 0.152 8.974 1.00 92.12 88 PHE A N 1
ATOM 670 C CA . PHE A 1 88 ? 3.446 1.262 8.048 1.00 92.12 88 PHE A CA 1
ATOM 671 C C . PHE A 1 88 ? 4.631 2.230 8.018 1.00 92.12 88 PHE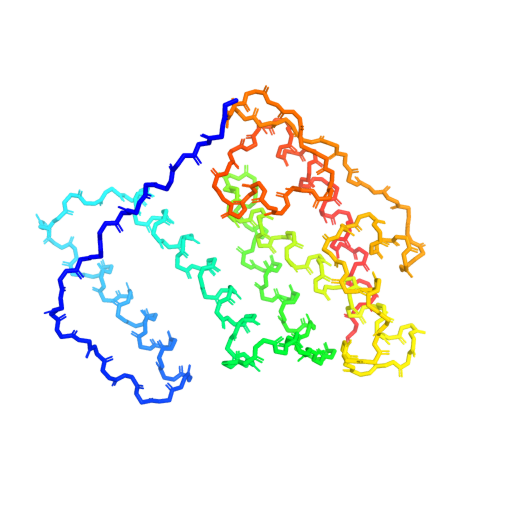 A C 1
ATOM 673 O O . PHE A 1 88 ? 5.201 2.449 6.954 1.00 92.12 88 PHE A O 1
ATOM 680 N N . ARG A 1 89 ? 5.037 2.765 9.178 1.00 90.56 89 ARG A N 1
ATOM 681 C CA . ARG A 1 89 ? 6.155 3.722 9.258 1.00 90.56 89 ARG A CA 1
ATOM 682 C C . ARG A 1 89 ? 7.452 3.106 8.738 1.00 90.56 89 ARG A C 1
ATOM 684 O O . ARG A 1 89 ? 8.067 3.655 7.835 1.00 90.56 89 ARG A O 1
ATOM 691 N N . ARG A 1 90 ? 7.805 1.913 9.229 1.00 88.06 90 ARG A N 1
ATOM 692 C CA . ARG A 1 90 ? 9.050 1.230 8.853 1.00 88.06 90 ARG A CA 1
ATOM 693 C C . ARG A 1 90 ? 9.134 0.944 7.352 1.00 88.06 90 ARG A C 1
ATOM 695 O O . ARG A 1 90 ? 10.174 1.178 6.749 1.00 88.06 90 ARG A O 1
ATOM 702 N N . HIS A 1 91 ? 8.061 0.429 6.757 1.00 88.88 91 HIS A N 1
ATOM 703 C CA . HIS A 1 91 ? 8.028 0.110 5.331 1.00 88.88 91 HIS A CA 1
ATOM 704 C C . HIS A 1 91 ? 7.993 1.363 4.456 1.00 88.88 91 HIS A C 1
ATOM 706 O O . HIS A 1 91 ? 8.654 1.392 3.422 1.00 88.88 91 HIS A O 1
ATOM 712 N N . LYS A 1 92 ? 7.268 2.404 4.883 1.00 93.12 92 LYS A N 1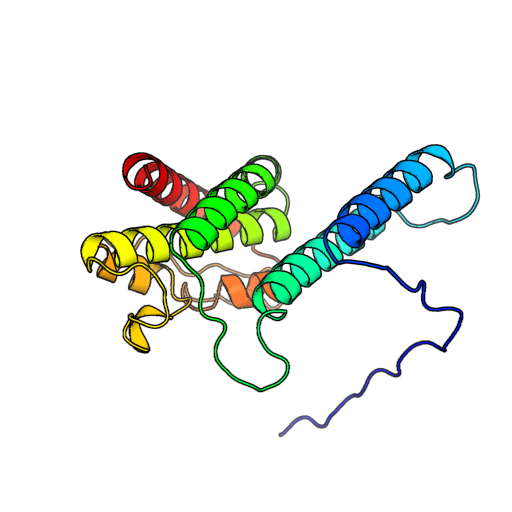
ATOM 713 C CA . LYS A 1 92 ? 7.221 3.691 4.185 1.00 93.12 92 LYS A CA 1
ATOM 714 C C . LYS A 1 92 ? 8.614 4.314 4.112 1.00 93.12 92 LYS A C 1
ATOM 716 O O . LYS A 1 92 ? 9.075 4.627 3.017 1.00 93.12 92 LYS A O 1
ATOM 721 N N . ASP A 1 93 ? 9.276 4.437 5.260 1.00 87.50 93 ASP A N 1
ATOM 722 C CA . ASP A 1 93 ? 10.583 5.085 5.368 1.00 87.50 93 ASP A CA 1
ATOM 723 C C . ASP A 1 93 ? 11.654 4.286 4.603 1.00 87.50 93 ASP A C 1
ATOM 725 O O . ASP A 1 93 ? 12.450 4.862 3.872 1.00 87.50 93 ASP A O 1
ATOM 729 N N . ALA A 1 94 ? 11.620 2.949 4.669 1.00 86.56 94 ALA A N 1
ATOM 730 C CA . ALA A 1 94 ? 12.550 2.099 3.918 1.00 86.56 94 ALA A CA 1
ATOM 731 C C . ALA A 1 94 ? 12.270 2.044 2.401 1.00 86.56 94 ALA A C 1
ATOM 733 O O . ALA A 1 94 ? 13.166 1.743 1.612 1.00 86.56 94 ALA A O 1
ATOM 734 N N . GLY A 1 95 ? 11.021 2.263 1.982 1.00 89.31 95 GLY A N 1
ATOM 735 C CA . GLY A 1 95 ? 10.600 2.119 0.589 1.00 89.31 95 GLY A CA 1
ATOM 736 C C . GLY A 1 95 ? 10.742 3.395 -0.239 1.00 89.31 95 GLY A C 1
ATOM 737 O O . GLY A 1 95 ? 11.153 3.331 -1.398 1.00 89.31 95 GLY A O 1
ATOM 738 N N . LEU A 1 96 ? 10.407 4.561 0.324 1.00 89.75 96 LEU A N 1
ATOM 739 C CA . LEU A 1 96 ? 10.239 5.790 -0.461 1.00 89.75 96 LEU A CA 1
ATOM 740 C C . LEU A 1 96 ? 11.516 6.260 -1.167 1.00 89.75 96 LEU A C 1
ATOM 742 O O . LEU A 1 96 ? 11.443 6.636 -2.337 1.00 89.75 96 LEU A O 1
ATOM 746 N N . ASP A 1 97 ? 12.672 6.169 -0.511 1.00 83.81 97 ASP A N 1
ATOM 747 C CA . ASP A 1 97 ? 13.948 6.667 -1.051 1.00 83.81 97 ASP A CA 1
ATOM 748 C C . ASP A 1 97 ? 14.437 5.874 -2.283 1.00 83.81 97 ASP A C 1
ATOM 750 O O . ASP A 1 97 ? 15.225 6.361 -3.107 1.00 83.81 97 ASP A O 1
ATOM 754 N N . GLY A 1 98 ? 13.954 4.637 -2.438 1.00 86.50 98 GLY A N 1
ATOM 755 C CA . GLY A 1 98 ? 14.356 3.717 -3.503 1.00 86.50 98 GLY A CA 1
ATOM 756 C C . GLY A 1 98 ? 13.281 3.407 -4.545 1.00 86.50 98 GLY A C 1
ATOM 757 O O . GLY A 1 98 ? 13.622 2.887 -5.608 1.00 86.50 98 GLY A O 1
ATOM 758 N N . ALA A 1 99 ? 12.008 3.725 -4.288 1.00 87.62 99 ALA A N 1
ATOM 759 C CA . ALA A 1 99 ? 10.872 3.207 -5.064 1.00 87.62 99 ALA A CA 1
ATOM 760 C C . ALA A 1 99 ? 10.843 3.631 -6.545 1.00 87.62 99 ALA A C 1
ATOM 762 O O . ALA A 1 99 ? 10.209 2.971 -7.363 1.00 87.62 99 ALA A O 1
ATOM 763 N N . GLU A 1 100 ? 11.541 4.704 -6.924 1.00 88.44 100 GLU A N 1
ATOM 764 C CA . GLU A 1 100 ? 11.675 5.110 -8.335 1.00 88.44 100 GLU A CA 1
ATOM 765 C C . GLU A 1 100 ? 12.612 4.183 -9.127 1.00 88.44 100 GLU A C 1
ATOM 767 O O . GLU A 1 100 ? 12.503 4.068 -10.349 1.00 88.44 100 GLU A O 1
ATOM 772 N N . ARG A 1 101 ? 13.525 3.498 -8.432 1.00 86.62 101 ARG A N 1
ATOM 773 C CA . ARG A 1 101 ? 14.637 2.748 -9.030 1.00 86.62 101 ARG A CA 1
ATOM 774 C C . ARG A 1 101 ? 14.613 1.254 -8.718 1.00 86.62 101 ARG A C 1
ATOM 776 O O . ARG A 1 101 ? 15.238 0.500 -9.453 1.00 86.62 101 ARG A O 1
ATOM 783 N N . SER A 1 102 ? 13.920 0.831 -7.661 1.00 89.00 102 SER A N 1
ATOM 784 C CA . SER A 1 102 ? 13.860 -0.566 -7.217 1.00 89.00 102 SER A CA 1
ATOM 785 C C . SER A 1 102 ? 12.416 -1.025 -7.035 1.00 89.00 102 SER A C 1
ATOM 787 O O . SER A 1 102 ? 11.634 -0.403 -6.311 1.00 89.00 102 SER A O 1
ATOM 789 N N . ASP A 1 103 ? 12.089 -2.151 -7.670 1.00 88.69 103 ASP A N 1
ATOM 790 C CA . ASP A 1 103 ? 10.798 -2.830 -7.527 1.00 88.69 103 ASP A CA 1
ATOM 791 C C . ASP A 1 103 ? 10.613 -3.380 -6.102 1.00 88.69 103 ASP A C 1
ATOM 793 O O . ASP A 1 103 ? 9.506 -3.366 -5.568 1.00 88.69 103 ASP A O 1
ATOM 797 N N . SER A 1 104 ? 11.701 -3.744 -5.421 1.00 87.12 104 SER A N 1
ATOM 798 C CA . SER A 1 104 ? 11.674 -4.160 -4.015 1.00 87.12 104 SER A CA 1
ATOM 799 C C . SER A 1 104 ? 11.377 -2.993 -3.075 1.00 87.12 104 SER A C 1
ATOM 801 O O . SER A 1 104 ? 10.586 -3.124 -2.141 1.00 87.12 104 SER A O 1
ATOM 803 N N . SER A 1 105 ? 11.948 -1.813 -3.335 1.00 90.25 105 SER A N 1
ATOM 804 C CA . SER A 1 105 ? 11.571 -0.594 -2.609 1.00 90.25 105 SER A CA 1
ATOM 805 C C . SER A 1 105 ? 10.104 -0.223 -2.853 1.00 90.25 105 SER A C 1
ATOM 807 O O . SER A 1 105 ? 9.406 0.185 -1.925 1.00 90.25 105 SER A O 1
ATOM 809 N N . LEU A 1 106 ? 9.604 -0.420 -4.075 1.00 92.44 106 LEU A N 1
ATOM 810 C CA . LEU A 1 106 ? 8.193 -0.219 -4.394 1.00 92.44 106 LEU A CA 1
ATOM 811 C C . LEU A 1 106 ? 7.285 -1.234 -3.684 1.00 92.44 106 LEU A C 1
ATOM 813 O O . LEU A 1 106 ? 6.232 -0.852 -3.179 1.00 92.44 106 LEU A O 1
ATOM 817 N N . LEU A 1 107 ? 7.704 -2.495 -3.567 1.00 92.69 107 LEU A N 1
ATOM 818 C CA . LEU A 1 107 ? 6.996 -3.509 -2.784 1.00 92.69 107 LEU A CA 1
ATOM 819 C C . LEU A 1 107 ? 6.868 -3.097 -1.313 1.00 92.69 107 LEU A C 1
ATOM 821 O O . LEU A 1 107 ? 5.790 -3.226 -0.734 1.00 92.69 107 LEU A O 1
ATOM 825 N N . LEU A 1 108 ? 7.928 -2.540 -0.715 1.00 90.31 108 LEU A N 1
ATOM 826 C CA . LEU A 1 108 ? 7.857 -1.998 0.646 1.00 90.31 108 LEU A CA 1
ATOM 827 C C . LEU A 1 108 ? 6.835 -0.859 0.744 1.00 90.31 108 LEU A C 1
ATOM 829 O O . LEU A 1 108 ? 6.048 -0.829 1.688 1.00 90.31 108 LEU A O 1
ATOM 833 N N . VAL A 1 109 ? 6.773 0.032 -0.248 1.00 94.25 109 VAL A N 1
ATOM 834 C CA . VAL A 1 109 ? 5.734 1.073 -0.306 1.00 94.25 109 VAL A CA 1
ATOM 835 C C . VAL A 1 109 ? 4.326 0.463 -0.362 1.00 94.25 109 VAL A C 1
ATOM 837 O O . VAL A 1 109 ? 3.436 0.922 0.355 1.00 94.25 109 VAL A O 1
ATOM 840 N N . ILE A 1 110 ? 4.115 -0.591 -1.155 1.00 94.38 110 ILE A N 1
ATOM 841 C CA . ILE A 1 110 ? 2.827 -1.297 -1.218 1.00 94.38 110 ILE A CA 1
ATOM 842 C C . ILE A 1 110 ? 2.460 -1.920 0.137 1.00 94.38 110 ILE A C 1
ATOM 844 O O . ILE A 1 110 ? 1.343 -1.716 0.617 1.00 94.38 110 ILE A O 1
ATOM 848 N N . TYR A 1 111 ? 3.396 -2.602 0.803 1.00 92.50 111 TYR A N 1
ATOM 849 C CA . TYR A 1 111 ? 3.156 -3.153 2.142 1.00 92.50 111 TYR A CA 1
ATOM 850 C C . TYR A 1 111 ? 2.886 -2.075 3.190 1.00 92.50 111 TYR A C 1
ATOM 852 O O . TYR A 1 111 ? 2.035 -2.270 4.063 1.00 92.50 111 TYR A O 1
ATOM 860 N N . ALA A 1 112 ? 3.553 -0.920 3.100 1.00 92.56 112 ALA A N 1
ATOM 861 C CA . ALA A 1 112 ? 3.239 0.224 3.945 1.00 92.56 112 ALA A CA 1
ATOM 862 C C . ALA A 1 112 ? 1.769 0.632 3.770 1.00 92.56 112 ALA A C 1
ATOM 864 O O . ALA A 1 112 ? 1.037 0.733 4.757 1.00 92.56 112 ALA A O 1
ATOM 865 N N . ILE A 1 113 ? 1.320 0.803 2.524 1.00 95.19 113 ILE A N 1
ATOM 866 C CA . ILE A 1 113 ? -0.061 1.182 2.207 1.00 95.19 113 ILE A CA 1
ATOM 867 C C . ILE A 1 113 ? -1.055 0.159 2.753 1.00 95.19 113 ILE A C 1
ATOM 869 O O . ILE A 1 113 ? -2.010 0.546 3.424 1.00 95.19 113 ILE A O 1
ATOM 873 N N . GLU A 1 114 ? -0.816 -1.132 2.530 1.00 92.88 114 GLU A N 1
ATOM 874 C CA . GLU A 1 114 ? -1.685 -2.195 3.035 1.00 92.88 114 GLU A CA 1
ATOM 875 C C . GLU A 1 114 ? -1.819 -2.132 4.566 1.00 92.88 114 GLU A C 1
ATOM 877 O O . GLU A 1 114 ? -2.931 -2.134 5.107 1.00 92.88 114 GLU A O 1
ATOM 882 N N . CYS A 1 115 ? -0.691 -2.000 5.273 1.00 90.19 115 CYS A N 1
ATOM 883 C CA . CYS A 1 115 ? -0.673 -1.900 6.731 1.00 90.19 115 CYS A CA 1
ATOM 884 C C . CYS A 1 115 ? -1.417 -0.654 7.222 1.00 90.19 115 CYS A C 1
ATOM 886 O O . CYS A 1 115 ? -2.181 -0.722 8.188 1.00 90.19 115 CYS A O 1
ATOM 888 N N . GLY A 1 116 ? -1.216 0.481 6.551 1.00 94.38 116 GLY A N 1
ATOM 889 C CA . GLY A 1 116 ? -1.877 1.731 6.894 1.00 94.38 116 GLY A CA 1
ATOM 890 C C . GLY A 1 116 ? -3.387 1.685 6.661 1.00 94.38 116 GLY A C 1
ATOM 891 O O . GLY A 1 116 ? -4.155 2.073 7.541 1.00 94.38 116 GLY A O 1
ATOM 892 N N . LEU A 1 117 ? -3.841 1.148 5.528 1.00 94.12 117 LEU A N 1
ATOM 893 C CA . LEU A 1 117 ? -5.271 1.016 5.238 1.00 94.12 117 LEU A CA 1
ATOM 894 C C . LEU A 1 117 ? -5.955 0.083 6.244 1.00 94.12 117 LEU A C 1
ATOM 896 O O . LEU A 1 117 ? -6.994 0.439 6.801 1.00 94.12 117 LEU A O 1
ATOM 900 N N . LYS A 1 118 ? -5.336 -1.060 6.570 1.00 91.69 118 LYS A N 1
ATOM 901 C CA . LYS A 1 118 ? -5.843 -1.978 7.605 1.00 91.69 118 LYS A CA 1
ATOM 902 C C . LYS A 1 118 ? -5.878 -1.317 8.986 1.00 91.69 118 LYS A C 1
ATOM 904 O O . LYS A 1 118 ? -6.829 -1.518 9.741 1.00 91.69 118 LYS A O 1
ATOM 909 N N . ARG A 1 119 ? -4.891 -0.478 9.320 1.00 92.69 119 ARG A N 1
ATOM 910 C CA . ARG A 1 119 ? -4.884 0.314 10.562 1.00 92.69 119 ARG A CA 1
ATOM 911 C C . ARG A 1 119 ? -6.065 1.281 10.631 1.00 92.69 119 ARG A C 1
ATOM 913 O O . ARG A 1 119 ? -6.728 1.321 11.669 1.00 92.69 119 ARG A O 1
ATOM 920 N N . VAL A 1 120 ? -6.306 2.040 9.561 1.00 94.56 120 VAL A N 1
ATOM 921 C CA . VAL A 1 120 ? -7.426 2.992 9.466 1.00 94.56 120 VAL A CA 1
ATOM 922 C C . VAL A 1 120 ? -8.761 2.252 9.547 1.00 94.56 120 VAL A C 1
ATOM 924 O O . VAL A 1 120 ? -9.674 2.692 10.244 1.00 94.56 120 VAL A O 1
ATOM 927 N N . LEU A 1 121 ? -8.872 1.095 8.893 1.00 92.56 121 LEU A N 1
ATOM 928 C CA . LEU A 1 121 ? -10.065 0.255 8.956 1.00 92.56 121 LEU A CA 1
ATOM 929 C C . LEU A 1 121 ? -10.353 -0.227 10.387 1.00 92.56 121 LEU A C 1
ATOM 931 O O . LEU A 1 121 ? -11.497 -0.156 10.839 1.00 92.56 121 LEU A O 1
ATOM 935 N N . LEU A 1 122 ? -9.319 -0.653 11.124 1.00 90.31 122 LEU A N 1
ATOM 936 C CA . LEU A 1 122 ? -9.442 -1.006 12.541 1.00 90.31 122 LEU A CA 1
ATOM 937 C C . LEU A 1 122 ? -9.959 0.168 13.382 1.00 90.31 122 LEU A C 1
ATOM 939 O O . LEU A 1 122 ? -10.878 -0.036 14.176 1.00 90.31 122 LEU A O 1
ATOM 943 N N . ASP A 1 123 ? -9.422 1.379 13.188 1.00 92.25 123 ASP A N 1
ATOM 944 C CA . ASP A 1 123 ? -9.887 2.574 13.911 1.00 92.25 123 ASP A CA 1
ATOM 945 C C . ASP A 1 123 ? -11.360 2.861 13.644 1.00 92.25 123 ASP A C 1
ATOM 947 O O . ASP A 1 123 ? -12.145 3.006 14.580 1.00 92.25 123 ASP A O 1
ATOM 951 N N . ARG A 1 124 ? -11.758 2.874 12.370 1.00 91.94 124 ARG A N 1
ATOM 952 C CA . ARG A 1 124 ? -13.141 3.161 11.969 1.00 91.94 124 ARG A CA 1
ATOM 953 C C . ARG A 1 124 ? -14.147 2.162 12.518 1.00 91.94 124 ARG A C 1
ATOM 955 O O . ARG A 1 124 ? -15.286 2.525 12.786 1.00 91.94 124 ARG A O 1
ATOM 962 N N . ARG A 1 125 ? -13.729 0.910 12.697 1.00 89.94 125 ARG A N 1
ATOM 963 C CA . ARG A 1 125 ? -14.569 -0.164 13.243 1.00 89.94 125 ARG A CA 1
ATOM 964 C C . ARG A 1 125 ? -14.450 -0.311 14.763 1.00 89.94 125 ARG A C 1
ATOM 966 O O . ARG A 1 125 ? -15.017 -1.249 15.328 1.00 89.94 125 ARG A O 1
ATOM 973 N N . GLY A 1 126 ? -13.687 0.557 15.433 1.00 90.56 126 GLY A N 1
ATOM 974 C CA . GLY A 1 126 ? -13.448 0.476 16.876 1.00 90.56 126 GLY A CA 1
ATOM 975 C C . GLY A 1 126 ? -12.773 -0.834 17.304 1.00 90.56 126 GLY A C 1
ATOM 976 O O . GLY A 1 126 ? -13.013 -1.339 18.404 1.00 90.56 126 GLY A O 1
ATOM 977 N N . LYS A 1 127 ? -11.962 -1.442 16.429 1.00 89.50 127 LYS A N 1
ATOM 978 C CA . LYS A 1 127 ? -11.259 -2.706 16.683 1.00 89.50 127 LYS A CA 1
ATOM 979 C C . LYS A 1 127 ? -9.779 -2.444 16.964 1.00 89.50 127 LYS A C 1
ATOM 981 O O . LYS A 1 127 ? -9.177 -1.517 16.444 1.00 89.50 127 LYS A O 1
ATOM 986 N N . LYS A 1 128 ? -9.163 -3.306 17.778 1.00 86.00 128 LYS A N 1
ATOM 987 C CA . LYS A 1 128 ? -7.733 -3.205 18.143 1.00 86.00 128 LYS A CA 1
ATOM 988 C C . LYS A 1 128 ? -6.830 -4.209 17.420 1.00 86.00 128 LYS A C 1
ATOM 990 O O . LYS A 1 128 ? -5.611 -4.107 17.508 1.00 86.00 128 LYS A O 1
ATOM 995 N N . THR A 1 129 ? -7.410 -5.198 16.745 1.00 82.38 129 THR A N 1
ATOM 996 C CA . THR A 1 129 ? -6.684 -6.306 16.110 1.00 82.38 129 THR A CA 1
ATOM 997 C C . THR A 1 129 ? -7.438 -6.815 14.891 1.00 82.38 129 THR A C 1
ATOM 999 O O . THR A 1 129 ? -8.672 -6.826 14.891 1.00 82.38 129 THR A O 1
ATOM 1002 N N . THR A 1 130 ? -6.689 -7.275 13.888 1.00 76.50 130 THR A N 1
ATOM 1003 C CA . THR A 1 130 ? -7.224 -7.895 12.671 1.00 76.50 130 THR A CA 1
ATOM 1004 C C . THR A 1 130 ? -7.998 -9.189 12.934 1.00 76.50 130 THR A C 1
ATOM 1006 O O . THR A 1 130 ? -8.800 -9.577 12.098 1.00 76.50 130 THR A O 1
ATOM 1009 N N . LEU A 1 131 ? -7.854 -9.823 14.108 1.00 74.19 131 LEU A N 1
ATOM 1010 C CA . LEU A 1 131 ? -8.710 -10.946 14.534 1.00 74.19 131 LEU A CA 1
ATOM 1011 C C . LEU A 1 131 ? -10.198 -10.583 14.572 1.00 74.19 131 LEU A C 1
ATOM 1013 O O . LEU A 1 131 ? -11.053 -11.445 14.418 1.00 74.19 131 LEU A O 1
ATOM 1017 N N . LYS A 1 132 ? -10.506 -9.310 14.826 1.00 76.25 132 LYS A N 1
ATOM 1018 C CA . LYS A 1 132 ? -11.883 -8.822 14.966 1.00 76.25 132 LYS A CA 1
ATOM 1019 C C . LYS A 1 132 ? -12.427 -8.189 13.685 1.00 76.25 132 LYS A C 1
ATOM 1021 O O . LYS A 1 132 ? -13.470 -7.538 13.756 1.00 76.25 132 LYS A O 1
ATOM 1026 N N . LEU A 1 133 ? -11.685 -8.295 12.586 1.00 75.25 133 LEU A N 1
ATOM 1027 C CA . LEU A 1 133 ? -12.140 -7.905 11.261 1.00 75.25 133 LEU A CA 1
ATOM 1028 C C . LEU A 1 133 ? -12.769 -9.108 10.560 1.00 75.25 133 LEU A C 1
ATOM 1030 O O . LEU A 1 133 ? -12.425 -10.255 10.856 1.00 75.25 133 LEU A O 1
ATOM 1034 N N . ASP A 1 134 ? -13.676 -8.829 9.633 1.00 76.88 134 ASP A N 1
ATOM 1035 C CA . ASP A 1 134 ? -14.280 -9.865 8.809 1.00 76.88 134 ASP A CA 1
ATOM 1036 C C . ASP A 1 134 ? -13.216 -10.433 7.863 1.00 76.88 134 ASP A C 1
ATOM 1038 O O . ASP A 1 134 ? -12.223 -9.772 7.547 1.00 76.88 134 ASP A O 1
ATOM 1042 N N . LYS A 1 135 ? -13.387 -11.679 7.407 1.00 72.00 135 LYS A N 1
ATOM 1043 C CA . LYS A 1 135 ? -12.393 -12.322 6.525 1.00 72.00 135 LYS A CA 1
ATOM 1044 C C . LYS A 1 135 ? -12.127 -11.500 5.261 1.00 72.00 135 LYS A C 1
ATOM 1046 O O . LYS A 1 135 ? -10.986 -11.484 4.802 1.00 72.00 135 LYS A O 1
ATOM 1051 N N . ASP A 1 136 ? -13.147 -10.806 4.772 1.00 72.62 136 ASP A N 1
ATOM 1052 C CA . ASP A 1 136 ? -13.100 -9.993 3.558 1.00 72.62 136 ASP A CA 1
ATOM 1053 C C . ASP A 1 136 ? -12.263 -8.712 3.757 1.00 72.62 136 ASP A C 1
ATOM 1055 O O . ASP A 1 136 ? -11.612 -8.229 2.838 1.00 72.62 136 ASP A O 1
ATOM 1059 N N . ASP A 1 137 ? -12.132 -8.223 4.994 1.00 71.88 137 ASP A N 1
ATOM 1060 C CA . ASP A 1 137 ? -11.288 -7.064 5.324 1.00 71.88 137 ASP A CA 1
ATOM 1061 C C . ASP A 1 137 ? -9.788 -7.388 5.383 1.00 71.88 137 ASP A C 1
ATOM 1063 O O . ASP A 1 137 ? -8.944 -6.493 5.504 1.00 71.88 137 A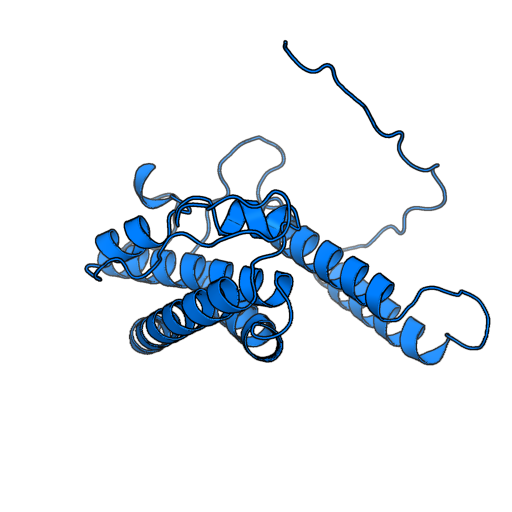SP A O 1
ATOM 1067 N N . LEU A 1 138 ? -9.438 -8.677 5.379 1.00 72.25 138 LEU A N 1
ATOM 1068 C CA . LEU A 1 138 ? -8.052 -9.146 5.435 1.00 72.25 138 LEU A CA 1
ATOM 1069 C C . LEU A 1 138 ? -7.429 -9.308 4.045 1.00 72.25 138 LEU A C 1
ATOM 1071 O O . LEU A 1 138 ? -6.310 -9.808 3.944 1.00 72.25 138 LEU A O 1
ATOM 1075 N N . THR A 1 139 ? -8.127 -8.851 3.007 1.00 79.75 139 THR A N 1
ATOM 1076 C CA . THR A 1 139 ? -7.660 -8.787 1.620 1.00 79.75 139 THR A CA 1
ATOM 1077 C C . THR A 1 139 ? -6.311 -8.062 1.478 1.00 79.75 139 THR A C 1
ATOM 1079 O O . THR A 1 139 ? -5.929 -7.219 2.300 1.00 79.75 139 THR A O 1
ATOM 1082 N N . HIS A 1 140 ? -5.572 -8.406 0.424 1.00 78.62 140 HIS A N 1
ATOM 1083 C CA . HIS A 1 140 ? -4.361 -7.703 -0.022 1.00 78.62 140 HIS A CA 1
ATOM 1084 C C . HIS A 1 140 ? -4.656 -6.756 -1.198 1.00 78.62 140 HIS A C 1
ATOM 1086 O O . HIS A 1 140 ? -3.759 -6.096 -1.723 1.00 78.62 140 HIS A O 1
ATOM 1092 N N . HIS A 1 141 ? -5.920 -6.665 -1.622 1.00 86.81 141 HIS A N 1
ATOM 1093 C CA . HIS A 1 141 ? -6.330 -5.840 -2.750 1.00 86.81 141 HIS A CA 1
ATOM 1094 C C . HIS A 1 141 ? -6.407 -4.371 -2.331 1.00 86.81 141 HIS A C 1
ATOM 1096 O O . HIS A 1 141 ? -7.305 -3.953 -1.598 1.00 86.81 141 HIS A O 1
ATOM 1102 N N . LEU A 1 142 ? -5.467 -3.563 -2.818 1.00 88.06 142 LEU A N 1
ATOM 1103 C CA . LEU A 1 142 ? -5.333 -2.165 -2.399 1.00 88.06 142 LEU A CA 1
ATOM 1104 C C . LEU A 1 142 ? -6.588 -1.332 -2.684 1.00 88.06 142 LEU A C 1
ATOM 1106 O O . LEU A 1 142 ? -6.998 -0.540 -1.839 1.00 88.06 142 LEU A O 1
ATOM 1110 N N . ASP A 1 143 ? -7.229 -1.529 -3.837 1.00 90.12 143 ASP A N 1
ATOM 1111 C CA . ASP A 1 143 ? -8.455 -0.806 -4.190 1.00 90.12 143 ASP A CA 1
ATOM 1112 C C . ASP A 1 143 ? -9.662 -1.228 -3.345 1.00 90.12 143 ASP A C 1
ATOM 1114 O O . ASP A 1 143 ? -10.523 -0.404 -3.037 1.00 90.12 143 ASP A O 1
ATOM 1118 N N . GLU A 1 144 ? -9.726 -2.493 -2.933 1.00 90.06 144 GLU A N 1
ATOM 1119 C CA . GLU A 1 144 ? -10.756 -2.970 -2.011 1.00 90.06 144 GLU A CA 1
ATOM 1120 C C . GLU A 1 144 ? -10.561 -2.347 -0.627 1.00 90.06 144 GLU A C 1
ATOM 1122 O O . GLU A 1 144 ? -11.494 -1.768 -0.071 1.00 90.06 144 GLU A O 1
ATOM 1127 N N . LEU A 1 145 ? -9.325 -2.348 -0.119 1.00 90.69 145 LEU A N 1
ATOM 1128 C CA . LEU A 1 145 ? -8.981 -1.678 1.133 1.00 90.69 145 LEU A CA 1
ATOM 1129 C C . LEU A 1 145 ? -9.281 -0.173 1.080 1.00 90.69 145 LEU A C 1
ATOM 1131 O O . LEU A 1 145 ? -9.826 0.366 2.043 1.00 90.69 145 LEU A O 1
ATOM 1135 N N . LEU A 1 146 ? -8.989 0.500 -0.041 1.00 93.38 146 LEU A N 1
ATOM 1136 C CA . LEU A 1 146 ? -9.348 1.906 -0.259 1.00 93.38 146 LEU A CA 1
ATOM 1137 C C . LEU A 1 146 ? -10.862 2.118 -0.164 1.00 93.38 146 LEU A C 1
ATOM 1139 O O . LEU A 1 146 ? -11.303 2.998 0.577 1.00 93.38 146 LEU A O 1
ATOM 1143 N N . ARG A 1 147 ? -11.666 1.280 -0.830 1.00 93.38 147 ARG A N 1
ATOM 1144 C CA . ARG A 1 147 ? -13.136 1.350 -0.745 1.00 93.38 147 ARG A CA 1
ATOM 1145 C C . ARG A 1 147 ? -13.637 1.147 0.682 1.00 93.38 147 ARG A C 1
ATOM 1147 O O . ARG A 1 147 ? -14.497 1.903 1.129 1.00 93.38 147 ARG A O 1
ATOM 1154 N N . LEU A 1 148 ? -13.079 0.185 1.417 1.00 91.31 148 LEU A N 1
ATOM 1155 C CA . LEU A 1 148 ? -13.450 -0.086 2.812 1.00 91.31 148 LEU A CA 1
ATOM 1156 C C . LEU A 1 148 ? -13.140 1.097 3.742 1.00 91.31 148 LEU A C 1
ATOM 1158 O O . LEU A 1 148 ? -13.858 1.328 4.716 1.00 91.31 148 LEU A O 1
ATOM 1162 N N . VAL A 1 149 ? -12.115 1.894 3.424 1.00 92.94 149 VAL A N 1
ATOM 1163 C CA . VAL A 1 149 ? -11.837 3.172 4.099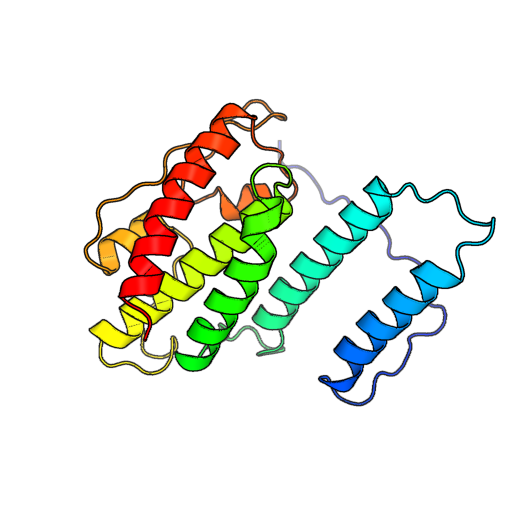 1.00 92.94 149 VAL A CA 1
ATOM 1164 C C . VAL A 1 149 ? -12.471 4.376 3.385 1.00 92.94 149 VAL A C 1
ATOM 1166 O O . VAL A 1 149 ? -12.086 5.525 3.616 1.00 92.94 149 VAL A O 1
ATOM 1169 N N . GLY A 1 150 ? -13.503 4.166 2.568 1.00 92.44 150 GLY A N 1
ATOM 1170 C CA . GLY A 1 150 ? -14.273 5.237 1.929 1.00 92.44 150 GLY A CA 1
ATOM 1171 C C . GLY A 1 150 ? -13.440 6.134 1.011 1.00 92.44 150 GLY A C 1
ATOM 1172 O O . GLY A 1 150 ? -13.702 7.331 0.923 1.00 92.44 150 GLY A O 1
ATOM 1173 N N . GLN A 1 151 ? -12.396 5.587 0.396 1.00 94.12 151 GLN A N 1
ATOM 1174 C CA . GLN A 1 151 ? -11.585 6.247 -0.619 1.00 94.12 151 GLN A CA 1
ATOM 1175 C C . GLN A 1 151 ? -11.870 5.637 -1.992 1.00 94.12 151 GLN A C 1
ATOM 1177 O O . GLN A 1 151 ? -12.159 4.447 -2.124 1.00 94.12 151 GLN A O 1
ATOM 1182 N N . THR A 1 152 ? -11.773 6.461 -3.031 1.00 90.88 152 THR A N 1
ATOM 1183 C CA . THR A 1 152 ? -11.876 5.989 -4.414 1.00 90.88 152 THR A CA 1
ATOM 1184 C C . THR A 1 152 ? -10.678 5.093 -4.740 1.00 90.88 152 THR A C 1
ATOM 1186 O O . THR A 1 152 ? -9.560 5.468 -4.376 1.00 90.88 152 THR A O 1
ATOM 1189 N N . PRO A 1 153 ? -10.877 3.955 -5.433 1.00 87.50 153 PRO A N 1
ATOM 1190 C CA . PRO A 1 153 ? -9.803 3.191 -6.065 1.00 87.50 153 PRO A CA 1
ATOM 1191 C C . PRO A 1 153 ? -8.839 4.092 -6.836 1.00 87.50 153 PRO A C 1
ATOM 1193 O O . PRO A 1 153 ? -9.268 5.050 -7.483 1.00 87.50 153 PRO A O 1
ATOM 1196 N N . ARG A 1 154 ? -7.542 3.804 -6.752 1.00 88.12 154 ARG A N 1
ATOM 1197 C CA . ARG A 1 154 ? -6.494 4.620 -7.395 1.00 88.12 154 ARG A CA 1
ATOM 1198 C C . ARG A 1 154 ? -5.461 3.797 -8.139 1.00 88.12 154 ARG A C 1
ATOM 1200 O O . ARG A 1 154 ? -4.631 4.377 -8.834 1.00 88.12 154 ARG A O 1
ATOM 1207 N N . PHE A 1 155 ? -5.463 2.483 -7.962 1.00 92.50 155 PHE A N 1
ATOM 1208 C CA . PHE A 1 155 ? -4.489 1.627 -8.606 1.00 92.50 155 PHE A CA 1
ATOM 1209 C C . PHE A 1 155 ? -5.036 1.151 -9.950 1.00 92.50 155 PHE A C 1
ATOM 1211 O O . PHE A 1 155 ? -6.214 0.848 -10.110 1.00 92.50 155 PHE A O 1
ATOM 1218 N N . HIS A 1 156 ? -4.162 1.132 -10.947 1.00 91.69 156 HIS A N 1
ATOM 1219 C CA . HIS A 1 156 ? -4.475 0.666 -12.292 1.00 91.69 156 HIS A CA 1
ATOM 1220 C C . HIS A 1 156 ? -3.613 -0.547 -12.612 1.00 91.69 156 HIS A C 1
ATOM 1222 O O . HIS A 1 156 ? -2.625 -0.804 -11.919 1.00 91.69 156 HIS A O 1
ATOM 1228 N N . ALA A 1 157 ? -3.983 -1.272 -13.667 1.00 94.00 157 ALA A N 1
ATOM 1229 C CA . ALA A 1 157 ? -3.141 -2.338 -14.176 1.00 94.00 157 ALA A CA 1
ATOM 1230 C C . ALA A 1 157 ? -1.734 -1.810 -14.511 1.00 94.00 157 ALA A C 1
ATOM 1232 O O . ALA A 1 157 ? -1.561 -0.663 -14.947 1.00 94.00 157 ALA A O 1
ATOM 1233 N N . VAL A 1 158 ? -0.734 -2.650 -14.265 1.00 95.44 158 VAL A N 1
ATOM 1234 C CA . VAL A 1 158 ? 0.678 -2.368 -14.521 1.00 95.44 158 VAL A CA 1
ATOM 1235 C C . VAL A 1 158 ? 1.226 -3.372 -15.516 1.00 95.44 158 VAL A C 1
ATOM 1237 O O . VAL A 1 158 ? 1.042 -4.572 -15.355 1.00 95.44 158 VAL A O 1
ATOM 1240 N N . SER A 1 159 ? 1.941 -2.874 -16.513 1.00 96.75 159 SER A N 1
ATOM 1241 C CA . SER A 1 159 ? 2.630 -3.709 -17.493 1.00 96.75 159 SER A CA 1
ATOM 1242 C C . SER A 1 159 ? 3.953 -4.212 -16.927 1.00 96.75 159 SER A C 1
ATOM 1244 O O . SER A 1 159 ? 4.738 -3.432 -16.365 1.00 96.75 159 SER A O 1
ATOM 1246 N N . LEU A 1 160 ? 4.195 -5.507 -17.083 1.00 94.31 160 LEU A N 1
ATOM 1247 C CA . LEU A 1 160 ? 5.454 -6.167 -16.766 1.00 94.31 160 LEU A CA 1
ATOM 1248 C C . LEU A 1 160 ? 6.418 -6.090 -17.951 1.00 94.31 160 LEU A C 1
ATOM 1250 O O . LEU A 1 160 ? 6.006 -5.930 -19.091 1.00 94.31 160 LEU A O 1
ATOM 1254 N N . VAL A 1 161 ? 7.717 -6.193 -17.676 1.00 93.00 161 VAL A N 1
ATOM 1255 C CA . VAL A 1 161 ? 8.730 -6.277 -18.740 1.00 93.00 161 VAL A CA 1
ATOM 1256 C C . VAL A 1 161 ? 8.742 -7.680 -19.345 1.00 93.00 161 VAL A C 1
ATOM 1258 O O . VAL A 1 161 ? 8.780 -7.820 -20.561 1.00 93.00 161 VAL A O 1
ATOM 1261 N N . GLU A 1 162 ? 8.713 -8.716 -18.497 1.00 88.56 162 GLU A N 1
ATOM 1262 C CA . GLU A 1 162 ? 8.863 -10.115 -18.911 1.00 88.56 162 GLU A CA 1
ATOM 1263 C C . GLU A 1 162 ? 8.031 -11.087 -18.038 1.00 88.56 162 GLU A C 1
ATOM 1265 O O . GLU A 1 162 ? 8.166 -11.104 -16.803 1.00 88.56 162 GLU A O 1
ATOM 1270 N N . PRO A 1 163 ? 7.207 -11.944 -18.675 1.00 88.44 163 PRO A N 1
ATOM 1271 C CA . PRO A 1 163 ? 6.555 -11.698 -19.966 1.00 88.44 163 PRO A CA 1
ATOM 1272 C C . PRO A 1 163 ? 5.874 -10.325 -20.031 1.00 88.44 163 PRO A C 1
ATOM 1274 O O . PRO A 1 163 ? 5.495 -9.774 -18.997 1.00 88.44 163 PRO A O 1
ATOM 1277 N N . ASP A 1 164 ? 5.737 -9.807 -21.251 1.00 92.25 164 ASP A N 1
ATOM 1278 C CA . ASP A 1 164 ? 4.956 -8.607 -21.557 1.00 92.25 164 ASP A CA 1
ATOM 1279 C C . ASP A 1 164 ? 3.468 -8.912 -21.336 1.00 92.25 164 ASP A C 1
ATOM 1281 O O . ASP A 1 164 ? 2.778 -9.470 -22.191 1.00 92.25 164 ASP A O 1
ATOM 1285 N N . GLU A 1 165 ? 3.012 -8.657 -20.114 1.00 94.44 165 GLU A N 1
ATOM 1286 C CA . GLU A 1 165 ? 1.632 -8.833 -19.684 1.00 94.44 165 GLU A CA 1
ATOM 1287 C C . GLU A 1 165 ? 1.227 -7.712 -18.728 1.00 94.44 165 GLU A C 1
ATOM 1289 O O . GLU A 1 165 ? 2.051 -7.169 -17.984 1.00 94.44 165 GLU A O 1
ATOM 1294 N N . ASP A 1 166 ? -0.066 -7.401 -18.712 1.00 96.50 166 ASP A N 1
ATOM 1295 C CA . ASP A 1 166 ? -0.645 -6.486 -17.739 1.00 96.50 166 ASP A CA 1
ATOM 1296 C C . ASP A 1 166 ? -1.130 -7.246 -16.502 1.00 96.50 166 ASP A C 1
ATOM 1298 O O . ASP A 1 166 ? -1.857 -8.237 -16.581 1.00 96.50 166 ASP A O 1
ATOM 1302 N N . VAL A 1 167 ? -0.766 -6.730 -15.333 1.00 93.88 167 VAL A N 1
ATOM 1303 C CA . VAL A 1 167 ? -1.169 -7.252 -14.029 1.00 93.88 167 VAL A CA 1
ATOM 1304 C C . VAL A 1 167 ? -2.137 -6.282 -13.373 1.00 93.88 167 VAL A C 1
ATOM 1306 O O . VAL A 1 167 ? -1.842 -5.097 -13.214 1.00 93.88 167 VAL A O 1
ATOM 1309 N N . GLY A 1 168 ? -3.301 -6.793 -12.971 1.00 92.38 168 GLY A N 1
ATOM 1310 C CA . GLY A 1 168 ? -4.319 -6.024 -12.261 1.00 92.38 168 GLY A CA 1
ATOM 1311 C C . GLY A 1 168 ? -3.871 -5.558 -10.864 1.00 92.38 168 GLY A C 1
ATOM 1312 O O . GLY A 1 168 ? -2.956 -6.145 -10.278 1.00 92.38 168 GLY A O 1
ATOM 1313 N N . PRO A 1 169 ? -4.518 -4.519 -10.295 1.00 89.81 169 PRO A N 1
ATOM 1314 C CA . PRO A 1 169 ? -4.201 -3.973 -8.968 1.00 89.81 169 PRO A CA 1
ATOM 1315 C C . PRO A 1 169 ? -4.145 -4.997 -7.828 1.00 89.81 169 PRO A C 1
ATOM 1317 O O . PRO A 1 169 ? -3.371 -4.844 -6.883 1.00 89.81 169 PRO A O 1
ATOM 1320 N N . ASP A 1 170 ? -4.960 -6.042 -7.919 1.00 87.19 170 ASP A N 1
ATOM 1321 C CA . ASP A 1 170 ? -5.057 -7.154 -6.978 1.00 87.19 170 ASP A CA 1
ATOM 1322 C C . ASP A 1 170 ? -3.782 -8.008 -6.922 1.00 87.19 170 ASP A C 1
ATOM 1324 O O . ASP A 1 170 ? -3.449 -8.550 -5.868 1.00 87.19 170 ASP A O 1
ATOM 1328 N N . ARG A 1 171 ? -3.011 -8.056 -8.014 1.00 89.75 171 ARG A N 1
ATOM 1329 C CA . ARG A 1 171 ? -1.837 -8.930 -8.168 1.00 89.75 171 ARG A CA 1
ATOM 1330 C C . ARG A 1 171 ? -0.499 -8.196 -8.235 1.00 89.75 171 ARG A C 1
ATOM 1332 O O . ARG A 1 171 ? 0.544 -8.840 -8.318 1.00 89.75 171 ARG A O 1
ATOM 1339 N N . ILE A 1 172 ? -0.488 -6.865 -8.139 1.00 91.00 172 ILE A N 1
ATOM 1340 C CA . ILE A 1 172 ? 0.749 -6.060 -8.175 1.00 91.00 172 ILE A CA 1
ATOM 1341 C C . ILE A 1 172 ? 1.741 -6.512 -7.097 1.00 91.00 172 ILE A C 1
ATOM 1343 O O . ILE A 1 172 ? 2.924 -6.701 -7.374 1.00 91.00 172 ILE A O 1
ATOM 1347 N N . HIS A 1 173 ? 1.261 -6.694 -5.865 1.00 87.44 173 HIS A N 1
ATOM 1348 C CA . HIS A 1 173 ? 2.106 -7.109 -4.745 1.00 87.44 173 HIS A CA 1
ATOM 1349 C C . HIS A 1 173 ? 2.710 -8.503 -4.978 1.00 87.44 173 HIS A C 1
ATOM 1351 O O . HIS A 1 173 ? 3.875 -8.723 -4.660 1.00 87.44 173 HIS A O 1
ATOM 1357 N N . GLU A 1 174 ? 1.937 -9.420 -5.567 1.00 86.88 174 GLU A N 1
ATOM 1358 C CA . GLU A 1 174 ? 2.367 -10.774 -5.912 1.00 86.88 174 GLU A CA 1
ATOM 1359 C C . GLU A 1 174 ? 3.460 -10.735 -6.988 1.00 86.88 174 GLU A C 1
ATOM 1361 O O . GLU A 1 174 ? 4.525 -11.324 -6.812 1.00 86.88 174 GLU A O 1
ATOM 1366 N N . ALA A 1 175 ? 3.236 -9.972 -8.062 1.00 89.88 175 ALA A N 1
ATOM 1367 C CA . ALA A 1 175 ? 4.204 -9.801 -9.138 1.00 89.88 175 ALA A CA 1
ATOM 1368 C C . ALA A 1 175 ? 5.545 -9.266 -8.607 1.00 89.88 175 ALA A C 1
ATOM 1370 O O . ALA A 1 175 ? 6.590 -9.873 -8.845 1.00 89.88 175 ALA A O 1
ATOM 1371 N N . LEU A 1 176 ? 5.512 -8.188 -7.818 1.00 88.44 176 LEU A N 1
ATOM 1372 C CA . LEU A 1 176 ? 6.710 -7.609 -7.207 1.00 88.44 176 LEU A CA 1
ATOM 1373 C C . LEU A 1 176 ? 7.396 -8.585 -6.237 1.00 88.44 176 LEU A C 1
ATOM 1375 O O . LEU A 1 176 ? 8.619 -8.709 -6.247 1.00 88.44 176 LEU A O 1
ATOM 1379 N N . ARG A 1 177 ? 6.624 -9.312 -5.418 1.00 86.62 177 ARG A N 1
ATOM 1380 C CA . ARG A 1 177 ? 7.147 -10.304 -4.463 1.00 86.62 177 ARG A CA 1
ATOM 1381 C C . ARG A 1 177 ? 7.908 -11.431 -5.153 1.00 86.62 177 ARG A C 1
ATOM 1383 O O . ARG A 1 177 ? 8.910 -11.894 -4.617 1.00 86.62 177 ARG A O 1
ATOM 1390 N N . TYR A 1 178 ? 7.448 -11.861 -6.324 1.00 88.12 178 TYR A N 1
ATOM 1391 C CA . TYR A 1 178 ? 8.115 -12.889 -7.122 1.00 88.12 178 TYR A CA 1
ATOM 1392 C C . TYR A 1 178 ? 9.130 -12.314 -8.122 1.00 88.12 178 TYR A C 1
ATOM 1394 O O . TYR A 1 178 ? 9.494 -12.984 -9.086 1.00 88.12 178 TYR A O 1
ATOM 1402 N N . GLY A 1 179 ? 9.603 -11.083 -7.898 1.00 86.19 179 GLY A N 1
ATOM 1403 C CA . GLY A 1 179 ? 10.696 -10.478 -8.662 1.00 86.19 179 GLY A CA 1
ATOM 1404 C C . GLY A 1 179 ? 10.327 -10.081 -10.092 1.00 86.19 179 GLY A C 1
ATOM 1405 O O . GLY A 1 179 ? 11.217 -9.850 -10.910 1.00 86.19 179 GLY A O 1
ATOM 1406 N N . ARG A 1 180 ? 9.032 -10.002 -10.426 1.00 90.88 180 ARG A N 1
ATOM 1407 C CA . ARG A 1 180 ? 8.594 -9.547 -11.749 1.00 90.88 180 ARG A CA 1
ATOM 1408 C C . ARG A 1 180 ? 8.866 -8.053 -11.875 1.00 90.88 180 ARG A C 1
ATOM 1410 O O . ARG A 1 180 ? 8.472 -7.260 -11.020 1.00 90.88 180 ARG A O 1
ATOM 1417 N N . ARG A 1 181 ? 9.529 -7.679 -12.969 1.00 93.75 181 ARG A N 1
ATOM 1418 C CA . ARG A 1 181 ? 9.908 -6.291 -13.238 1.00 93.75 181 ARG A CA 1
ATOM 1419 C C . ARG A 1 181 ? 8.755 -5.533 -13.869 1.00 93.75 181 ARG A C 1
ATOM 1421 O O . ARG A 1 181 ? 8.183 -5.999 -14.853 1.00 93.75 181 ARG A O 1
ATOM 1428 N N . LEU A 1 182 ? 8.458 -4.351 -13.339 1.00 94.25 182 LEU A N 1
ATOM 1429 C CA . LEU A 1 182 ? 7.501 -3.434 -13.955 1.00 94.25 182 LEU A CA 1
ATOM 1430 C C . LEU A 1 182 ? 8.171 -2.641 -15.076 1.00 94.25 182 LEU A C 1
ATOM 1432 O O . LEU A 1 182 ? 9.348 -2.282 -14.975 1.00 94.25 182 LEU A O 1
ATOM 1436 N N . SER A 1 183 ? 7.409 -2.287 -16.112 1.00 95.56 183 SER A N 1
ATOM 1437 C CA . SER A 1 183 ? 7.862 -1.270 -17.060 1.00 95.56 183 SER A CA 1
ATOM 1438 C C . SER A 1 183 ? 8.079 0.072 -16.346 1.00 95.56 183 SER A C 1
ATOM 1440 O O . SER A 1 183 ? 7.445 0.371 -15.326 1.00 95.56 183 SER A O 1
ATOM 1442 N N . VAL A 1 184 ? 8.974 0.908 -16.880 1.00 93.62 184 VAL A N 1
ATOM 1443 C CA . VAL A 1 184 ? 9.326 2.207 -16.274 1.00 93.62 184 VAL A CA 1
ATOM 1444 C C . VAL A 1 184 ? 8.089 3.093 -16.087 1.00 93.62 184 VAL A C 1
ATOM 1446 O O . VAL A 1 184 ? 7.897 3.683 -15.020 1.00 93.62 184 VAL A O 1
ATOM 1449 N N . ASP A 1 185 ? 7.213 3.139 -17.090 1.00 94.94 185 ASP A N 1
ATOM 1450 C CA . ASP A 1 185 ? 5.986 3.933 -17.033 1.00 94.94 185 ASP A CA 1
ATOM 1451 C C . ASP A 1 185 ? 4.999 3.396 -15.995 1.00 94.94 185 ASP A C 1
ATOM 1453 O O . ASP A 1 185 ? 4.410 4.170 -15.234 1.00 94.94 185 ASP A O 1
ATOM 1457 N N . SER A 1 186 ? 4.845 2.072 -15.917 1.00 95.75 186 SER A N 1
ATOM 1458 C CA . SER A 1 186 ? 3.995 1.427 -14.917 1.00 95.75 186 SER A CA 1
ATOM 1459 C C . SER A 1 186 ? 4.497 1.685 -13.500 1.00 95.75 186 SER A C 1
ATOM 1461 O O . SER A 1 186 ? 3.707 2.086 -12.645 1.00 95.75 186 SER A O 1
ATOM 1463 N N . ARG A 1 187 ? 5.811 1.563 -13.260 1.00 95.31 187 ARG A N 1
ATOM 1464 C CA . ARG A 1 187 ? 6.440 1.914 -11.977 1.00 95.31 187 ARG A CA 1
ATOM 1465 C C . ARG A 1 187 ? 6.143 3.361 -11.596 1.00 95.31 187 ARG A C 1
ATOM 1467 O O . ARG A 1 187 ? 5.712 3.629 -10.475 1.00 95.31 187 ARG A O 1
ATOM 1474 N N . ARG A 1 188 ? 6.329 4.299 -12.530 1.00 95.12 188 ARG A N 1
ATOM 1475 C CA . ARG A 1 188 ? 6.092 5.729 -12.291 1.00 95.12 188 ARG A CA 1
ATOM 1476 C C . ARG A 1 188 ? 4.633 6.010 -11.927 1.00 95.12 188 ARG A C 1
ATOM 1478 O O . ARG A 1 188 ? 4.381 6.699 -10.938 1.00 95.12 188 ARG A O 1
ATOM 1485 N N . ARG A 1 189 ? 3.673 5.472 -12.686 1.00 95.50 189 ARG A N 1
ATOM 1486 C CA . ARG A 1 189 ? 2.232 5.639 -12.408 1.00 95.50 189 ARG A CA 1
ATOM 1487 C C . ARG A 1 189 ? 1.827 5.012 -11.075 1.00 95.50 189 ARG A C 1
ATOM 1489 O O . ARG A 1 189 ? 1.084 5.630 -10.306 1.00 95.50 189 ARG A O 1
ATOM 1496 N N . LEU A 1 190 ? 2.340 3.817 -10.786 1.00 95.75 190 LEU A N 1
ATOM 1497 C CA . LEU A 1 190 ? 2.092 3.127 -9.526 1.00 95.75 190 LEU A CA 1
ATOM 1498 C C . LEU A 1 190 ? 2.616 3.947 -8.345 1.00 95.75 190 LEU A C 1
ATOM 1500 O O . LEU A 1 190 ? 1.881 4.171 -7.386 1.00 95.75 190 LEU A O 1
ATOM 1504 N N . LEU A 1 191 ? 3.837 4.477 -8.440 1.00 95.75 191 LEU A N 1
ATOM 1505 C CA . LEU A 1 191 ? 4.419 5.300 -7.385 1.00 95.75 191 LEU A CA 1
ATOM 1506 C C . LEU A 1 191 ? 3.665 6.620 -7.172 1.00 95.75 191 LEU A C 1
ATOM 1508 O O . LEU A 1 191 ? 3.495 7.037 -6.029 1.00 95.75 191 LEU A O 1
ATOM 1512 N N . ILE A 1 192 ? 3.186 7.278 -8.233 1.00 96.19 192 ILE A N 1
ATOM 1513 C CA . ILE A 1 192 ? 2.348 8.486 -8.108 1.00 96.19 192 ILE A CA 1
ATOM 1514 C C . ILE A 1 192 ? 1.079 8.171 -7.305 1.00 96.19 192 ILE A C 1
ATOM 1516 O O . ILE A 1 192 ? 0.749 8.881 -6.351 1.00 96.19 192 ILE A O 1
ATOM 1520 N N . SER A 1 193 ? 0.402 7.077 -7.653 1.00 96.44 193 SER A N 1
ATOM 1521 C CA . SER A 1 193 ? -0.811 6.623 -6.964 1.00 96.44 193 SER A CA 1
ATOM 1522 C C . SER A 1 193 ? -0.513 6.262 -5.507 1.00 96.44 193 SER A C 1
ATOM 1524 O O . SER A 1 193 ? -1.211 6.708 -4.596 1.00 96.44 193 SER A O 1
ATOM 1526 N N . ALA A 1 194 ? 0.589 5.545 -5.275 1.00 96.00 194 ALA A N 1
ATOM 1527 C CA . ALA A 1 194 ? 1.060 5.162 -3.953 1.00 96.00 194 ALA A CA 1
ATOM 1528 C C . ALA A 1 194 ? 1.378 6.378 -3.067 1.00 96.00 194 ALA A C 1
ATOM 1530 O O . ALA A 1 194 ? 0.893 6.445 -1.940 1.00 96.00 194 ALA A O 1
ATOM 1531 N N . LYS A 1 195 ? 2.111 7.379 -3.576 1.00 96.25 195 LYS A N 1
ATOM 1532 C CA . LYS A 1 195 ? 2.420 8.628 -2.851 1.00 96.25 195 LYS A CA 1
ATOM 1533 C C . LYS A 1 195 ? 1.142 9.365 -2.428 1.00 96.25 195 LYS A C 1
ATOM 1535 O O . LYS A 1 195 ? 1.065 9.865 -1.307 1.00 96.25 195 LYS A O 1
ATOM 1540 N N . ALA A 1 196 ? 0.116 9.388 -3.280 1.00 96.00 196 ALA A N 1
ATOM 1541 C CA . ALA A 1 196 ? -1.162 10.008 -2.937 1.00 96.00 196 ALA A CA 1
ATOM 1542 C C . ALA A 1 196 ? -1.899 9.268 -1.804 1.00 96.00 196 ALA A C 1
ATOM 1544 O O . ALA A 1 196 ? -2.471 9.909 -0.922 1.00 96.00 196 ALA A O 1
ATOM 1545 N N . VAL A 1 197 ? -1.864 7.931 -1.801 1.00 96.88 197 VAL A N 1
ATOM 1546 C CA . VAL A 1 197 ? -2.450 7.120 -0.721 1.00 96.88 197 VAL A CA 1
ATOM 1547 C C . VAL A 1 197 ? -1.639 7.242 0.570 1.00 96.88 197 VAL A C 1
ATOM 1549 O O . VAL A 1 197 ? -2.224 7.372 1.640 1.00 96.88 197 VAL A O 1
ATOM 1552 N N . LEU A 1 198 ? -0.306 7.264 0.497 1.00 96.31 198 LEU A N 1
ATOM 1553 C CA . LEU A 1 198 ? 0.550 7.470 1.669 1.00 96.31 198 LEU A CA 1
ATOM 1554 C C . LEU A 1 198 ? 0.250 8.797 2.367 1.00 96.31 198 LEU A C 1
ATOM 1556 O O . LEU A 1 198 ? 0.087 8.799 3.583 1.00 96.31 198 LEU A O 1
ATOM 1560 N N . LYS A 1 199 ? 0.086 9.889 1.609 1.00 96.00 199 LYS A N 1
ATOM 1561 C CA . LYS A 1 199 ? -0.311 11.188 2.169 1.00 96.00 199 LYS A CA 1
ATOM 1562 C C . LYS A 1 199 ? -1.630 11.090 2.944 1.00 96.00 199 LYS A C 1
ATOM 1564 O O . LYS A 1 199 ? -1.717 11.539 4.081 1.00 96.00 199 LYS A O 1
ATOM 1569 N N . TYR A 1 200 ? -2.637 10.440 2.356 1.00 96.19 200 TYR A N 1
ATOM 1570 C CA . TYR A 1 200 ? -3.904 10.175 3.042 1.00 96.19 200 TYR A CA 1
ATOM 1571 C C . TYR A 1 200 ? -3.695 9.389 4.350 1.00 96.19 200 TYR A C 1
ATOM 1573 O O . TYR A 1 200 ? -4.271 9.724 5.385 1.00 96.19 200 TYR A O 1
ATOM 1581 N N . LEU A 1 201 ? -2.857 8.352 4.329 1.00 96.75 201 LEU A N 1
ATOM 1582 C CA . LEU A 1 201 ? -2.584 7.526 5.506 1.00 96.75 201 LEU A CA 1
ATOM 1583 C C . LEU A 1 201 ? -1.862 8.300 6.613 1.00 96.75 201 LEU A C 1
ATOM 1585 O O . LEU A 1 201 ? -2.193 8.123 7.782 1.00 96.75 201 LEU A O 1
ATOM 1589 N N . GLU A 1 202 ? -0.925 9.182 6.272 1.00 95.19 202 GLU A N 1
ATOM 1590 C CA . GLU A 1 202 ? -0.235 10.043 7.241 1.00 95.19 202 GLU A CA 1
ATOM 1591 C C . GLU A 1 202 ? -1.201 10.978 7.978 1.00 95.19 202 GLU A C 1
ATOM 1593 O O . GLU A 1 202 ? -1.070 11.176 9.183 1.00 95.19 202 GLU A O 1
ATOM 1598 N N . GLU A 1 203 ? -2.216 11.494 7.283 1.00 95.44 203 GLU A N 1
ATOM 1599 C CA . GLU A 1 203 ? -3.248 12.359 7.867 1.00 95.44 203 GLU A CA 1
ATOM 1600 C C . GLU A 1 203 ? -4.224 11.589 8.782 1.00 95.44 203 GLU A C 1
ATOM 1602 O O . GLU A 1 203 ? -4.849 12.176 9.670 1.00 95.44 203 GLU A O 1
ATOM 1607 N N . ASN A 1 204 ? -4.356 10.271 8.586 1.00 94.94 204 ASN A N 1
ATOM 1608 C CA . ASN A 1 204 ? -5.374 9.437 9.237 1.00 94.94 204 ASN A CA 1
ATOM 1609 C C . ASN A 1 204 ? -4.813 8.446 10.274 1.00 94.94 204 ASN A C 1
ATOM 1611 O O . ASN A 1 204 ? -5.585 7.890 11.053 1.00 94.94 204 ASN A O 1
ATOM 1615 N N . ILE A 1 205 ? -3.495 8.237 10.332 1.00 91.06 205 ILE A N 1
ATOM 1616 C CA . ILE A 1 205 ? -2.829 7.374 11.318 1.00 91.06 205 ILE A CA 1
ATOM 1617 C C . ILE A 1 205 ? -2.089 8.254 12.330 1.00 91.06 205 ILE A C 1
ATOM 1619 O O . ILE A 1 205 ? -0.922 8.601 12.146 1.00 91.06 205 ILE A O 1
ATOM 1623 N N . ARG A 1 206 ? -2.776 8.594 13.425 1.00 70.00 206 ARG A N 1
ATOM 1624 C CA . ARG A 1 206 ? -2.200 9.331 14.563 1.00 70.00 206 ARG A CA 1
ATOM 1625 C C . ARG A 1 206 ? -1.392 8.411 15.465 1.00 70.00 206 ARG A C 1
ATOM 1627 O O . ARG A 1 206 ? -1.873 7.301 15.789 1.00 70.00 206 ARG A O 1
#